Protein AF-0000000078901075 (afdb_homodimer)

Radius of gyration: 27.8 Å; Cα contacts (8 Å, |Δi|>4): 250; chains: 2; bounding box: 21×102×68 Å

Organism: Rhodospirillum centenum (strain ATCC 51521 / SW) (NCBI:txid414684)

pLDDT: mean 88.96, std 16.12, range [38.31, 98.94]

InterPro domains:
  IPR004089 Methyl-accepting chemotaxis protein (MCP) signalling domain [PF00015] (19-114)
  IPR004089 Methyl-accepting chemotaxis protein (MCP) signalling domain [PS50111] (1-118)

Foldseek 3Di:
DPPPPPPPPDPDVVNQLVVLVVVLVVLVVVLVVLVVVLVVLVVQLVVLVVQLVVLVVQLVVLV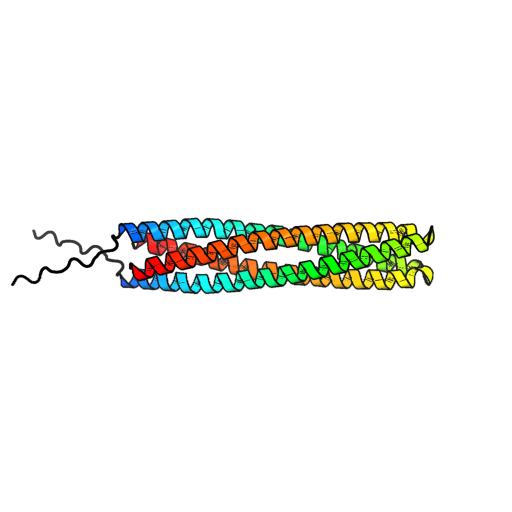VVPPVSPVSNVVSVVSNVVSVVSNVVSVVSNVVSVVVNVVSVVVNVVSVVVNVVD/DPPPPPPPPPPDVVNQLVVLVVVLVVLVVVLVVLVVVLVVLVVQLVVLVVQLVVLVVQLVVLVVVPPVSPVSNVVSVVSNVVSVVSNVVSVVSNVVSVVVNVVSVVVNVVSVVVNVVD

Nearest PDB structures (foldseek):
  3zx6-assembly1_A  TM=9.475E-01  e=1.022E-05  Archaeoglobus fulgidus DSM 4304
  3ja6-assembly1_I  TM=9.524E-01  e=1.612E-05  Escherichia coli
  3g67-assembly1_A  TM=9.676E-01  e=3.194E-05  Thermotoga maritima
  1qu7-assembly1_B  TM=9.597E-01  e=3.381E-05  Escherichia coli
  1qu7-assembly1_A  TM=9.562E-01  e=4.758E-05  Escherichia coli

Structure (mmCIF, N/CA/C/O backbone):
data_AF-0000000078901075-model_v1
#
loop_
_entity.id
_entity.type
_entity.pdbx_description
1 polymer 'Methyl-accepting chemotaxis protein, putative'
#
loop_
_atom_site.group_PDB
_atom_site.id
_atom_site.type_symbol
_atom_site.label_atom_id
_atom_site.label_alt_id
_atom_site.label_comp_id
_atom_site.label_asym_id
_atom_site.label_entity_id
_atom_site.label_seq_id
_atom_site.pdbx_PDB_ins_code
_atom_site.Cartn_x
_atom_site.Cartn_y
_atom_site.Cartn_z
_atom_site.occupancy
_atom_site.B_iso_or_equiv
_atom_site.auth_seq_id
_atom_site.auth_comp_id
_atom_site.auth_asym_id
_atom_site.auth_atom_id
_atom_site.pdbx_PDB_model_num
ATOM 1 N N . MET A 1 1 ? -11.828 50.75 43.094 1 38.66 1 MET A N 1
ATOM 2 C CA . MET A 1 1 ? -11.641 49.312 43.062 1 38.66 1 MET A CA 1
ATOM 3 C C . MET A 1 1 ? -11.133 48.875 41.688 1 38.66 1 MET A C 1
ATOM 5 O O . MET A 1 1 ? -11.828 49.031 40.688 1 38.66 1 MET A O 1
ATOM 9 N N . LYS A 1 2 ? -9.891 49.125 41.375 1 45.94 2 LYS A N 1
ATOM 10 C CA . LYS A 1 2 ? -9.133 49.125 40.125 1 45.94 2 LYS A CA 1
ATOM 11 C C . LYS A 1 2 ? -9.133 47.75 39.469 1 45.94 2 LYS A C 1
ATOM 13 O O . LYS A 1 2 ? -8.727 46.75 40.062 1 45.94 2 LYS A O 1
ATOM 18 N N . TYR A 1 3 ? -10.273 47.344 38.75 1 39.06 3 TYR A N 1
ATOM 19 C CA . TYR A 1 3 ? -10.461 46.125 37.938 1 39.06 3 TYR A CA 1
ATOM 20 C C . TYR A 1 3 ? -9.203 45.812 37.125 1 39.06 3 TYR A C 1
ATOM 22 O O . TYR A 1 3 ? -8.742 46.625 36.344 1 39.06 3 TYR A O 1
ATOM 30 N N . GLY A 1 4 ? -8.203 45.219 37.781 1 38.44 4 GLY A N 1
ATOM 31 C CA . GLY A 1 4 ? -7 44.719 37.156 1 38.44 4 GLY A CA 1
ATOM 32 C C . GLY A 1 4 ? -7.27 44.031 35.812 1 38.44 4 GLY A C 1
ATOM 33 O O . GLY A 1 4 ? -8.203 43.25 35.688 1 38.44 4 GLY A O 1
ATOM 34 N N . THR A 1 5 ? -7.246 44.812 34.688 1 40.34 5 THR A N 1
ATOM 35 C CA . THR A 1 5 ? -7.293 44.281 33.312 1 40.34 5 THR A CA 1
ATOM 36 C C . THR A 1 5 ? -6.562 42.969 33.219 1 40.34 5 THR A C 1
ATOM 38 O O . THR A 1 5 ? -5.379 42.875 33.562 1 40.34 5 THR A O 1
ATOM 41 N N . GLY A 1 6 ? -7.133 41.844 33.844 1 39.91 6 GLY A N 1
ATOM 42 C CA . GLY A 1 6 ? -6.691 40.469 33.688 1 39.91 6 GLY A CA 1
ATOM 43 C C . GLY A 1 6 ? -6.031 40.188 32.375 1 39.91 6 GLY A C 1
ATOM 44 O O . GLY A 1 6 ? -6.594 40.5 31.312 1 39.91 6 GLY A O 1
ATOM 45 N N . THR A 1 7 ? -4.734 40.438 32.312 1 40.53 7 THR A N 1
ATOM 46 C CA . THR A 1 7 ? -3.871 40.094 31.203 1 40.53 7 THR A CA 1
ATOM 47 C C . THR A 1 7 ? -4.297 38.75 30.594 1 40.53 7 THR A C 1
ATOM 49 O O . THR A 1 7 ? -4.453 37.75 31.328 1 40.53 7 THR A O 1
ATOM 52 N N . PRO A 1 8 ? -5.207 38.656 29.531 1 43.22 8 PRO A N 1
ATOM 53 C CA . PRO A 1 8 ? -5.523 37.375 28.906 1 43.22 8 PRO A CA 1
ATOM 54 C C . PRO A 1 8 ? -4.383 36.375 29 1 43.22 8 PRO A C 1
ATOM 56 O O . PRO A 1 8 ? -3.211 36.75 29 1 43.22 8 PRO A O 1
ATOM 59 N N . THR A 1 9 ? -4.383 35.438 29.906 1 45.78 9 THR A N 1
ATOM 60 C CA . THR A 1 9 ? -3.523 34.281 30.094 1 45.78 9 THR A CA 1
ATOM 61 C C . THR A 1 9 ? -2.926 33.812 28.766 1 45.78 9 THR A C 1
ATOM 63 O O . THR A 1 9 ? -3.611 33.219 27.938 1 45.78 9 THR A O 1
ATOM 66 N N . GLY A 1 10 ? -2.277 34.625 27.875 1 45.56 10 GLY A N 1
ATOM 67 C CA . GLY A 1 10 ? -1.646 34.688 26.562 1 45.56 10 GLY A CA 1
ATOM 68 C C . GLY A 1 10 ? -0.771 33.5 26.25 1 45.56 10 GLY A C 1
ATOM 69 O O . GLY A 1 10 ? 0.284 33.312 26.859 1 45.56 10 GLY A O 1
ATOM 70 N N . VAL A 1 11 ? -1.309 32.281 26.109 1 52.41 11 VAL A N 1
ATOM 71 C CA . VAL A 1 11 ? -0.426 31.391 25.344 1 52.41 11 VAL A CA 1
ATOM 72 C C . VAL A 1 11 ? 0.462 32.25 24.438 1 52.41 11 VAL A C 1
ATOM 74 O O . VAL A 1 11 ? -0.036 33.062 23.641 1 52.41 11 VAL A O 1
ATOM 77 N N . SER A 1 12 ? 1.686 32.5 24.953 1 65 12 SER A N 1
ATOM 78 C CA . SER A 1 12 ? 2.629 33.406 24.281 1 65 12 SER A CA 1
ATOM 79 C C . SER A 1 12 ? 2.801 33.031 22.812 1 65 12 SER A C 1
ATOM 81 O O . SER A 1 12 ? 2.58 31.875 22.422 1 65 12 SER A O 1
ATOM 83 N N . THR A 1 13 ? 2.668 34 21.938 1 71.44 13 THR A N 1
ATOM 84 C CA . THR A 1 13 ? 3.096 33.938 20.547 1 71.44 13 THR A CA 1
ATOM 85 C C . THR A 1 13 ? 4.215 32.906 20.359 1 71.44 13 THR A C 1
ATOM 87 O O . THR A 1 13 ? 4.289 32.25 19.328 1 71.44 13 THR A O 1
ATOM 90 N N . SER A 1 14 ? 4.836 32.594 21.562 1 78.62 14 SER A N 1
ATOM 91 C CA . SER A 1 14 ? 5.957 31.656 21.516 1 78.62 14 SER A CA 1
ATOM 92 C C . SER A 1 14 ? 5.477 30.203 21.5 1 78.62 14 SER A C 1
ATOM 94 O O . SER A 1 14 ? 6.031 29.359 20.797 1 78.62 14 SER A O 1
ATOM 96 N N . ASP A 1 15 ? 4.375 29.922 22.234 1 81.94 15 ASP A N 1
ATOM 97 C CA . ASP A 1 15 ? 3.844 28.562 22.281 1 81.94 15 ASP A CA 1
ATOM 98 C C . ASP A 1 15 ? 3.213 28.172 20.953 1 81.94 15 ASP A C 1
ATOM 100 O O . ASP A 1 15 ? 3.371 27.031 20.5 1 81.94 15 ASP A O 1
ATOM 104 N N . LEU A 1 16 ? 2.594 29.094 20.375 1 83.19 16 LEU A N 1
ATOM 105 C CA . LEU A 1 16 ? 1.971 28.844 19.078 1 83.19 16 LEU A CA 1
ATOM 106 C C . LEU A 1 16 ? 3.025 28.625 18 1 83.19 16 LEU A C 1
ATOM 108 O O . LEU A 1 16 ? 2.898 27.719 17.172 1 83.19 16 LEU A O 1
ATOM 112 N N . ALA A 1 17 ? 4.051 29.438 18.047 1 84.06 17 ALA A N 1
ATOM 113 C CA . ALA A 1 17 ? 5.148 29.281 17.094 1 84.06 17 ALA A CA 1
ATOM 114 C C . ALA A 1 17 ? 5.816 27.922 17.219 1 84.06 17 ALA A C 1
ATOM 116 O O . ALA A 1 17 ? 6.137 27.281 16.219 1 84.06 17 ALA A O 1
ATOM 117 N N . SER A 1 18 ? 5.953 2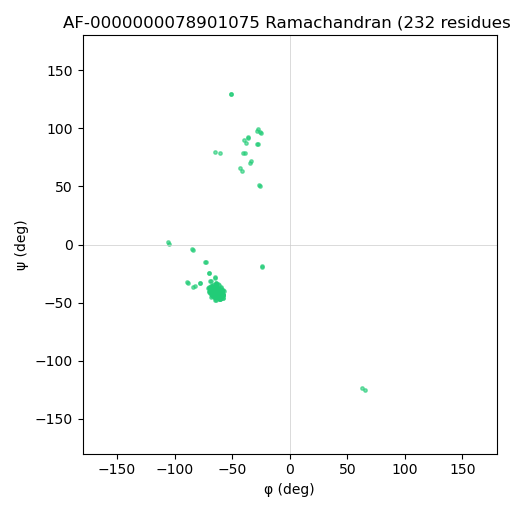7.438 18.422 1 88 18 SER A N 1
ATOM 118 C CA . SER A 1 18 ? 6.562 26.141 18.688 1 88 18 SER A CA 1
ATOM 119 C C . SER A 1 18 ? 5.672 25 18.188 1 88 18 SER A C 1
ATOM 121 O O . SER A 1 18 ? 6.164 24.031 17.609 1 88 18 SER A O 1
ATOM 123 N N . ALA A 1 19 ? 4.387 25.141 18.375 1 86.62 19 ALA A N 1
ATOM 124 C CA . ALA A 1 19 ? 3.445 24.125 17.906 1 86.62 19 ALA A CA 1
ATOM 125 C C . ALA A 1 19 ? 3.447 24.031 16.391 1 86.62 19 ALA A C 1
ATOM 127 O O . ALA A 1 19 ? 3.453 22.922 15.828 1 86.62 19 ALA A O 1
ATOM 128 N N . LEU A 1 20 ? 3.502 25.156 15.797 1 89.81 20 LEU A N 1
ATOM 129 C CA . LEU A 1 20 ? 3.486 25.188 14.344 1 89.81 20 LEU A CA 1
ATOM 130 C C . LEU A 1 20 ? 4.773 24.594 13.773 1 89.81 20 LEU A C 1
ATOM 132 O O . LEU A 1 20 ? 4.75 23.906 12.75 1 89.81 20 LEU A O 1
ATOM 136 N N . GLN A 1 21 ? 5.852 24.828 14.438 1 91.19 21 GLN A N 1
ATOM 137 C CA . GLN A 1 21 ? 7.125 24.25 14.008 1 91.19 21 GLN A CA 1
ATOM 138 C C . GLN A 1 21 ? 7.125 22.734 14.164 1 91.19 21 GLN A C 1
ATOM 140 O O . GLN A 1 21 ? 7.672 22.016 13.328 1 91.19 21 GLN A O 1
ATOM 145 N N . GLU A 1 22 ? 6.539 22.281 15.18 1 93.5 22 GLU A N 1
ATOM 146 C CA . GLU A 1 22 ? 6.434 20.828 15.391 1 93.5 22 GLU A CA 1
ATOM 147 C C . GLU A 1 22 ? 5.551 20.188 14.32 1 93.5 22 GLU A C 1
ATOM 149 O O . GLU A 1 22 ? 5.863 19.109 13.82 1 93.5 22 GLU A O 1
ATOM 154 N N . ILE A 1 23 ? 4.492 20.875 14.016 1 93.38 23 ILE A N 1
ATOM 155 C CA . ILE A 1 23 ? 3.609 20.391 12.961 1 93.38 23 ILE A CA 1
ATOM 156 C C . ILE A 1 23 ? 4.383 20.281 11.648 1 93.38 23 ILE A C 1
ATOM 158 O O . ILE A 1 23 ? 4.289 19.266 10.945 1 93.38 23 ILE A O 1
ATOM 162 N N . SER A 1 24 ? 5.129 21.281 11.359 1 94.12 24 SER A N 1
ATOM 163 C CA . SER A 1 24 ? 5.914 21.297 10.133 1 94.12 24 SER A CA 1
ATOM 164 C C . SER A 1 24 ? 6.887 20.125 10.078 1 94.12 24 SER A C 1
ATOM 166 O O . SER A 1 24 ? 7.031 19.469 9.047 1 94.12 24 SER A O 1
ATOM 168 N N . ARG A 1 25 ? 7.52 19.781 11.156 1 94.25 25 ARG A N 1
ATOM 169 C CA . ARG A 1 25 ? 8.461 18.672 11.227 1 94.25 25 ARG A CA 1
ATOM 170 C C . ARG A 1 25 ? 7.75 17.344 11.039 1 94.25 25 ARG A C 1
ATOM 172 O O . ARG A 1 25 ? 8.242 16.469 10.32 1 94.25 25 ARG A O 1
ATOM 179 N N . GLU A 1 26 ? 6.645 17.219 11.68 1 93.94 26 GLU A N 1
ATOM 180 C CA . GLU A 1 26 ? 5.883 15.977 11.57 1 93.94 26 GLU A CA 1
ATOM 181 C C . GLU A 1 26 ? 5.398 15.75 10.141 1 93.94 26 GLU A C 1
ATOM 183 O O . GLU A 1 26 ? 5.312 14.602 9.688 1 93.94 26 GLU A O 1
ATOM 188 N N . LEU A 1 27 ? 5.105 16.781 9.445 1 94.75 27 LEU A N 1
ATOM 189 C CA . LEU A 1 27 ? 4.648 16.672 8.062 1 94.75 27 LEU A CA 1
ATOM 190 C C . LEU A 1 27 ? 5.758 16.141 7.164 1 94.75 27 LEU A C 1
ATOM 192 O O . LEU A 1 27 ? 5.492 15.398 6.211 1 94.75 27 LEU A O 1
ATOM 196 N N . GLU A 1 28 ? 6.965 16.531 7.484 1 94.44 28 GLU A N 1
ATOM 197 C CA . GLU A 1 28 ? 8.094 15.992 6.73 1 94.44 28 GLU A CA 1
ATOM 198 C C . GLU A 1 28 ? 8.211 14.484 6.914 1 94.44 28 GLU A C 1
ATOM 200 O O . GLU A 1 28 ? 8.5 13.758 5.961 1 94.44 28 GLU A O 1
ATOM 205 N N . GLY A 1 29 ? 8.023 14.055 8.125 1 94.81 29 GLY A N 1
ATOM 206 C CA . GLY A 1 29 ? 8.016 12.625 8.391 1 94.81 29 GLY A CA 1
ATOM 207 C C . GLY A 1 29 ? 6.906 11.883 7.668 1 94.81 29 GLY A C 1
ATOM 208 O O . GLY A 1 29 ? 7.117 10.789 7.148 1 94.81 29 GLY A O 1
ATOM 209 N N . LEU A 1 30 ? 5.781 12.492 7.602 1 95.75 30 LEU A N 1
ATOM 210 C CA . LEU A 1 30 ? 4.645 11.914 6.891 1 95.75 30 LEU A CA 1
ATOM 211 C C . LEU A 1 30 ? 4.961 11.742 5.41 1 95.75 30 LEU A C 1
ATOM 213 O O . LEU A 1 30 ? 4.676 10.695 4.824 1 95.75 30 LEU A O 1
ATOM 217 N N . ARG A 1 31 ? 5.531 12.773 4.871 1 95.88 31 ARG A N 1
ATOM 218 C CA . ARG A 1 31 ? 5.883 12.734 3.455 1 95.88 31 ARG A CA 1
ATOM 219 C C . ARG A 1 31 ? 6.836 11.578 3.16 1 95.88 31 ARG A C 1
ATOM 221 O O . ARG A 1 31 ? 6.668 10.867 2.168 1 95.88 31 ARG A O 1
ATOM 228 N N . ALA A 1 32 ? 7.824 11.383 3.984 1 97.06 32 ALA A N 1
ATOM 229 C CA . ALA A 1 32 ? 8.805 10.32 3.791 1 97.06 32 ALA A CA 1
ATOM 230 C C . ALA A 1 32 ? 8.156 8.945 3.885 1 97.06 32 ALA A C 1
ATOM 232 O O . ALA A 1 32 ? 8.484 8.039 3.113 1 97.06 32 ALA A O 1
ATOM 233 N N . GLU A 1 33 ? 7.277 8.797 4.812 1 97.25 33 GLU A N 1
ATOM 234 C CA . GLU A 1 33 ? 6.609 7.512 5.004 1 97.25 33 GLU A CA 1
ATOM 235 C C . GLU A 1 33 ? 5.656 7.211 3.852 1 97.25 33 GLU A C 1
ATOM 237 O O . GLU A 1 33 ? 5.531 6.059 3.426 1 97.25 33 GLU A O 1
ATOM 242 N N . ILE A 1 34 ? 4.977 8.234 3.342 1 98.06 34 ILE A N 1
ATOM 243 C CA . ILE A 1 34 ? 4.098 8.062 2.189 1 98.06 34 ILE A CA 1
ATOM 244 C C . ILE A 1 34 ? 4.91 7.609 0.981 1 98.06 34 ILE A C 1
ATOM 246 O O . ILE A 1 34 ? 4.496 6.703 0.254 1 98.06 34 ILE A O 1
ATOM 250 N N . GLU A 1 35 ? 6.051 8.195 0.814 1 98.06 35 GLU A N 1
ATOM 251 C CA . GLU A 1 35 ? 6.926 7.816 -0.292 1 98.06 35 GLU A CA 1
ATOM 252 C C . GLU A 1 35 ? 7.383 6.363 -0.162 1 98.06 35 GLU A C 1
ATOM 254 O O . GLU A 1 35 ? 7.48 5.645 -1.159 1 98.06 35 GLU A O 1
ATOM 259 N N . LYS A 1 36 ? 7.656 5.98 1.013 1 98.38 36 LYS A N 1
ATOM 260 C CA . LYS A 1 36 ? 8.07 4.602 1.258 1 98.38 36 LYS A CA 1
ATOM 261 C C . LYS A 1 36 ? 6.965 3.621 0.872 1 98.38 36 LYS A C 1
ATOM 263 O O . LYS A 1 36 ? 7.23 2.594 0.245 1 98.38 36 LYS A O 1
ATOM 268 N N . VAL A 1 37 ? 5.754 3.934 1.234 1 98.81 37 VAL A N 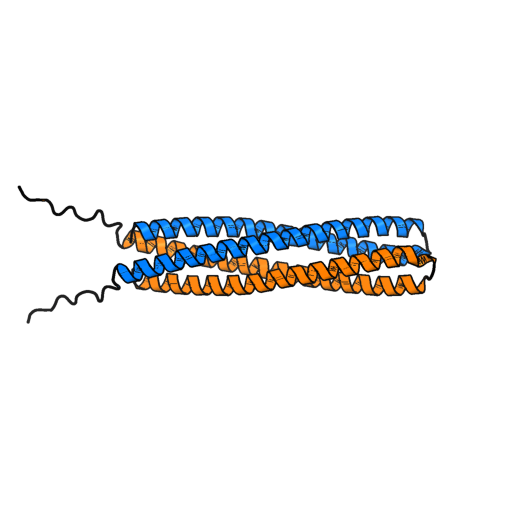1
ATOM 269 C CA . VAL A 1 37 ? 4.633 3.078 0.856 1 98.81 37 VAL A CA 1
ATOM 270 C C . VAL A 1 37 ? 4.543 2.986 -0.665 1 98.81 37 VAL A C 1
ATOM 272 O O . VAL A 1 37 ? 4.312 1.906 -1.215 1 98.81 37 VAL A O 1
ATOM 275 N N . GLY A 1 38 ? 4.73 4.129 -1.303 1 98.62 38 GLY A N 1
ATOM 276 C CA . GLY A 1 38 ? 4.699 4.152 -2.756 1 98.62 38 GLY A CA 1
ATOM 277 C C . GLY A 1 38 ? 5.734 3.242 -3.391 1 98.62 38 GLY A C 1
ATOM 278 O O . GLY A 1 38 ? 5.441 2.537 -4.355 1 98.62 38 GLY A O 1
ATOM 279 N N . THR A 1 39 ? 6.898 3.215 -2.85 1 98.69 39 THR A N 1
ATOM 280 C CA . THR A 1 39 ? 7.98 2.379 -3.363 1 98.69 39 THR A CA 1
ATOM 281 C C . THR A 1 39 ? 7.645 0.9 -3.199 1 98.69 39 THR A C 1
ATOM 283 O O . THR A 1 39 ? 7.828 0.109 -4.125 1 98.69 39 THR A O 1
ATOM 286 N N . VAL A 1 40 ? 7.137 0.554 -2.1 1 98.88 40 VAL A N 1
ATOM 287 C CA . VAL A 1 40 ? 6.809 -0.843 -1.836 1 98.88 40 VAL A CA 1
ATOM 288 C C . VAL A 1 40 ? 5.637 -1.271 -2.717 1 98.88 40 VAL A C 1
ATOM 290 O O . VAL A 1 40 ? 5.609 -2.395 -3.225 1 98.88 40 VAL A O 1
ATOM 293 N N . ALA A 1 41 ? 4.68 -0.409 -2.885 1 98.81 41 ALA A N 1
ATOM 294 C CA . ALA A 1 41 ? 3.561 -0.708 -3.775 1 98.81 41 ALA A CA 1
ATOM 295 C C . ALA A 1 41 ? 4.047 -0.975 -5.195 1 98.81 41 ALA A C 1
ATOM 297 O O . ALA A 1 41 ? 3.537 -1.869 -5.875 1 98.81 41 ALA A O 1
ATOM 298 N N . GLN A 1 42 ? 5.016 -0.23 -5.633 1 98.75 42 GLN A N 1
ATOM 299 C CA . GLN A 1 42 ? 5.586 -0.445 -6.957 1 98.75 42 GLN A CA 1
ATOM 300 C C . GLN A 1 42 ? 6.262 -1.809 -7.051 1 98.75 42 GLN A C 1
ATOM 302 O O . GLN A 1 42 ? 6.188 -2.473 -8.086 1 98.75 42 GLN A O 1
ATOM 307 N N . GLN A 1 43 ? 6.891 -2.154 -6.004 1 98.88 43 GLN A N 1
ATOM 308 C CA . GLN A 1 43 ? 7.496 -3.482 -5.957 1 98.88 43 GLN A CA 1
ATOM 309 C C . GLN A 1 43 ? 6.438 -4.574 -6.086 1 98.88 43 GLN A C 1
ATOM 311 O O . GLN A 1 43 ? 6.617 -5.539 -6.828 1 98.88 43 GLN A O 1
ATOM 316 N N . ILE A 1 44 ? 5.367 -4.375 -5.395 1 98.94 44 ILE A N 1
ATOM 317 C CA . ILE A 1 44 ? 4.297 -5.367 -5.438 1 98.94 44 ILE A CA 1
ATOM 318 C C . ILE A 1 44 ? 3.719 -5.445 -6.848 1 98.94 44 ILE A C 1
ATOM 320 O O . ILE A 1 44 ? 3.424 -6.531 -7.348 1 98.94 44 ILE A O 1
ATOM 324 N N . ASP A 1 45 ? 3.547 -4.34 -7.441 1 98.88 45 ASP A N 1
ATOM 325 C CA . ASP A 1 45 ? 3.043 -4.305 -8.812 1 98.88 45 ASP A CA 1
ATOM 326 C C . ASP A 1 45 ? 3.961 -5.082 -9.75 1 98.88 45 ASP A C 1
ATOM 328 O O . ASP A 1 45 ? 3.488 -5.836 -10.609 1 98.88 45 ASP A O 1
ATOM 332 N N . ALA A 1 46 ? 5.242 -4.934 -9.617 1 98.88 46 ALA A N 1
ATOM 333 C CA . ALA A 1 46 ? 6.215 -5.652 -10.438 1 98.88 46 ALA A CA 1
ATOM 334 C C . ALA A 1 46 ? 6.109 -7.156 -10.219 1 98.88 46 ALA A C 1
ATOM 336 O O . ALA A 1 46 ? 6.176 -7.938 -11.172 1 98.88 46 ALA A O 1
ATOM 337 N N . ILE A 1 47 ? 5.938 -7.527 -9.023 1 98.94 47 ILE A N 1
ATOM 338 C CA . ILE A 1 47 ? 5.797 -8.938 -8.695 1 98.94 47 ILE A CA 1
ATOM 339 C C . ILE A 1 47 ? 4.527 -9.5 -9.336 1 98.94 47 ILE A C 1
ATOM 341 O O . ILE A 1 47 ? 4.527 -10.602 -9.875 1 98.94 47 ILE A O 1
ATOM 345 N N . ALA A 1 48 ? 3.455 -8.773 -9.227 1 98.88 48 ALA A N 1
ATOM 346 C CA . ALA A 1 48 ? 2.184 -9.195 -9.812 1 98.88 48 ALA A CA 1
ATOM 347 C C . ALA A 1 48 ? 2.312 -9.414 -11.312 1 98.88 48 ALA A C 1
ATOM 349 O O . ALA A 1 48 ? 1.812 -10.406 -11.852 1 98.88 48 ALA A O 1
ATOM 350 N N . LYS A 1 49 ? 2.977 -8.531 -11.953 1 98.81 49 LYS A N 1
ATOM 351 C CA . LYS A 1 49 ? 3.168 -8.625 -13.398 1 98.81 49 LYS A CA 1
ATOM 352 C C . LYS A 1 49 ? 4.035 -9.828 -13.766 1 98.81 49 LYS A C 1
ATOM 354 O O . LYS A 1 49 ? 3.758 -10.523 -14.742 1 98.81 49 LYS A O 1
ATOM 359 N N . GLN A 1 50 ? 5.004 -10.055 -12.961 1 98.69 50 GLN A N 1
ATOM 360 C CA . GLN A 1 50 ? 5.844 -11.227 -13.18 1 98.69 50 GLN A CA 1
ATOM 361 C C . GLN A 1 50 ? 5.051 -12.516 -12.961 1 98.69 50 GLN A C 1
ATOM 363 O O . GLN A 1 50 ? 5.195 -13.469 -13.727 1 98.69 50 GLN A O 1
ATOM 368 N N . THR A 1 51 ? 4.27 -12.531 -11.953 1 98.81 51 THR A N 1
ATOM 369 C CA . THR A 1 51 ? 3.428 -13.688 -11.672 1 98.81 51 THR A CA 1
ATOM 370 C C . THR A 1 51 ? 2.438 -13.922 -12.812 1 98.81 51 THR A C 1
ATOM 372 O O . THR A 1 51 ? 2.203 -15.062 -13.211 1 98.81 51 THR A O 1
ATOM 375 N N . ASN A 1 52 ? 1.884 -12.875 -13.258 1 98.62 52 ASN A N 1
ATOM 376 C CA . ASN A 1 52 ? 0.951 -12.969 -14.375 1 98.62 52 ASN A CA 1
ATOM 377 C C . ASN A 1 52 ? 1.608 -13.594 -15.602 1 98.62 52 ASN A C 1
ATOM 379 O O . ASN A 1 52 ? 1.025 -14.461 -16.25 1 98.62 52 ASN A O 1
ATOM 383 N N . LEU A 1 53 ? 2.807 -13.18 -15.883 1 98.12 53 LEU A N 1
ATOM 384 C CA . LEU A 1 53 ? 3.557 -13.711 -17.016 1 98.12 53 LEU A CA 1
ATOM 385 C C . LEU A 1 53 ? 3.865 -15.188 -16.812 1 98.12 53 LEU A C 1
ATOM 387 O O . LEU A 1 53 ? 3.756 -15.984 -17.75 1 98.12 53 LEU A O 1
ATOM 391 N N . LEU A 1 54 ? 4.211 -15.555 -15.688 1 97.5 54 LEU A N 1
ATOM 392 C CA . LEU A 1 54 ? 4.477 -16.953 -15.367 1 97.5 54 LEU A CA 1
ATOM 393 C C . LEU A 1 54 ? 3.221 -17.797 -15.547 1 97.5 54 LEU A C 1
ATOM 395 O O . LEU A 1 54 ? 3.281 -18.891 -16.109 1 97.5 54 LEU A O 1
ATOM 399 N N . ALA A 1 55 ? 2.154 -17.266 -15.07 1 97.44 55 ALA A N 1
ATOM 400 C CA . ALA A 1 55 ? 0.881 -17.969 -15.18 1 97.44 55 ALA A CA 1
ATOM 401 C C . ALA A 1 55 ? 0.476 -18.141 -16.641 1 97.44 55 ALA A C 1
ATOM 403 O O . ALA A 1 55 ? -0.017 -19.203 -17.031 1 97.44 55 ALA A O 1
ATOM 404 N N . LEU A 1 56 ? 0.688 -17.141 -17.406 1 96.69 56 LEU A N 1
ATOM 405 C CA . LEU A 1 56 ? 0.392 -17.203 -18.844 1 96.69 56 LEU A CA 1
ATOM 406 C C . LEU A 1 56 ? 1.213 -18.297 -19.516 1 96.69 56 LEU A C 1
ATOM 408 O O . LEU A 1 56 ? 0.668 -19.109 -20.25 1 96.69 56 LEU A O 1
ATOM 412 N N . ASN A 1 57 ? 2.461 -18.328 -19.234 1 94.44 57 ASN A N 1
ATOM 413 C CA . ASN A 1 57 ? 3.336 -19.359 -19.797 1 94.44 57 ASN A CA 1
ATOM 414 C C . ASN A 1 57 ? 2.93 -20.75 -19.328 1 94.44 57 ASN A C 1
ATOM 416 O O . ASN A 1 57 ? 2.99 -21.703 -20.109 1 94.44 57 ASN A O 1
ATOM 420 N N . ALA A 1 58 ? 2.529 -20.859 -18.125 1 93.94 58 ALA A N 1
ATOM 421 C CA . ALA A 1 58 ? 2.086 -22.141 -17.578 1 93.94 58 ALA A CA 1
ATOM 422 C C . ALA A 1 58 ? 0.808 -22.609 -18.266 1 93.94 58 ALA A C 1
ATOM 424 O O . ALA A 1 58 ? 0.62 -23.812 -18.484 1 93.94 58 ALA A O 1
ATOM 425 N N . THR A 1 59 ? -0.063 -21.672 -18.562 1 94.56 59 THR A N 1
ATOM 426 C CA . THR A 1 59 ? -1.282 -22.016 -19.281 1 94.56 59 THR A CA 1
ATOM 427 C C . THR A 1 59 ? -0.953 -22.609 -20.641 1 94.56 59 THR A C 1
ATOM 429 O O . THR A 1 59 ? -1.565 -23.594 -21.062 1 94.56 59 THR A O 1
ATOM 432 N N . ILE A 1 60 ? -0.012 -22.031 -21.266 1 92.81 60 ILE A N 1
ATOM 433 C CA . ILE A 1 60 ? 0.407 -22.5 -22.594 1 92.81 60 ILE A CA 1
ATOM 434 C C . ILE A 1 60 ? 0.992 -23.906 -22.484 1 92.81 60 ILE A C 1
ATOM 436 O O . ILE A 1 60 ? 0.66 -24.781 -23.281 1 92.81 60 ILE A O 1
ATOM 440 N N . GLU A 1 61 ? 1.855 -24.172 -21.531 1 87.75 61 GLU A N 1
ATOM 441 C CA . GLU A 1 61 ? 2.473 -25.484 -21.344 1 87.75 61 GLU A CA 1
ATOM 442 C C . GLU A 1 61 ? 1.431 -26.547 -20.984 1 87.75 61 GLU A C 1
ATOM 444 O O . GLU A 1 61 ? 1.499 -27.672 -21.469 1 87.75 61 GLU A O 1
ATOM 449 N N . ALA A 1 62 ? 0.514 -26.141 -20.156 1 91.06 62 ALA A N 1
ATOM 450 C CA . ALA A 1 62 ? -0.553 -27.062 -19.781 1 91.06 62 ALA A CA 1
ATOM 451 C C . ALA A 1 62 ? -1.356 -27.5 -21 1 91.06 62 ALA A C 1
ATOM 453 O O . ALA A 1 62 ? -1.727 -28.672 -21.125 1 91.06 62 ALA A O 1
ATOM 454 N N . ALA A 1 63 ? -1.657 -26.594 -21.859 1 92.44 63 ALA A N 1
ATOM 455 C CA . ALA A 1 63 ? -2.379 -26.922 -23.078 1 92.44 63 ALA A CA 1
ATOM 456 C C . ALA A 1 63 ? -1.584 -27.891 -23.953 1 92.44 63 ALA A C 1
ATOM 458 O O . ALA A 1 63 ? -2.148 -28.828 -24.516 1 92.44 63 ALA A O 1
ATOM 459 N N . ARG A 1 64 ? -0.337 -27.703 -24.031 1 88.88 64 ARG A N 1
ATOM 460 C CA . ARG A 1 64 ? 0.552 -28.531 -24.828 1 88.88 64 ARG A CA 1
ATOM 461 C C . ARG A 1 64 ? 0.594 -29.953 -24.281 1 88.88 64 ARG A C 1
ATOM 463 O O . ARG A 1 64 ? 0.748 -30.922 -25.047 1 88.88 64 ARG A O 1
ATOM 470 N N . ALA A 1 65 ? 0.393 -30.141 -23 1 85.56 65 ALA A N 1
ATOM 471 C CA . ALA A 1 65 ? 0.484 -31.438 -22.344 1 85.56 65 ALA A CA 1
ATOM 472 C C . ALA A 1 65 ? -0.829 -32.219 -22.469 1 85.56 65 ALA A C 1
ATOM 474 O O . ALA A 1 65 ? -0.926 -33.375 -22.031 1 85.56 65 ALA A O 1
ATOM 475 N N . GLY A 1 66 ? -1.875 -31.547 -23.078 1 86.94 66 GLY A N 1
ATOM 476 C CA . GLY A 1 66 ? -3.141 -32.219 -23.312 1 86.94 66 GLY A CA 1
ATOM 477 C C . GLY A 1 66 ? -3.836 -32.656 -22.031 1 86.94 66 GLY A C 1
ATOM 478 O O . GLY A 1 66 ? -4.047 -31.844 -21.141 1 86.94 66 GLY A O 1
ATOM 479 N N . GLU A 1 67 ? -4.133 -33.938 -21.906 1 86.69 67 GLU A N 1
ATOM 480 C CA . GLU A 1 67 ? -4.891 -34.469 -20.797 1 86.69 67 GLU A CA 1
ATOM 481 C C . GLU A 1 67 ? -4.082 -34.406 -19.5 1 86.69 67 GLU A C 1
ATOM 483 O O . GLU A 1 67 ? -4.637 -34.188 -18.422 1 86.69 67 GLU A O 1
ATOM 488 N N . ALA A 1 68 ? -2.762 -34.531 -19.594 1 81.62 68 ALA A N 1
ATOM 489 C CA . ALA A 1 68 ? -1.893 -34.562 -18.422 1 81.62 68 ALA A CA 1
ATOM 490 C C . ALA A 1 68 ? -1.782 -33.156 -17.812 1 81.62 68 ALA A C 1
ATOM 492 O O . ALA A 1 68 ? -1.392 -33 -16.641 1 81.62 68 ALA A O 1
ATOM 493 N N . GLY A 1 69 ? -2.217 -32.062 -18.609 1 87.69 69 GLY A N 1
ATOM 494 C CA . GLY A 1 69 ? -2.037 -30.703 -18.156 1 87.69 69 GLY A CA 1
ATOM 495 C C . GLY A 1 69 ? -3.324 -30.047 -17.688 1 87.69 69 GLY A C 1
ATOM 496 O O . GLY A 1 69 ? -3.334 -28.875 -17.297 1 87.69 69 GLY A O 1
ATOM 497 N N . LYS A 1 70 ? -4.383 -30.781 -17.719 1 89.19 70 LYS A N 1
ATOM 498 C CA . LYS A 1 70 ? -5.688 -30.203 -17.422 1 89.19 70 LYS A CA 1
ATOM 499 C C . LYS A 1 70 ? -5.73 -29.625 -16.016 1 89.19 70 LYS A C 1
ATOM 501 O O . LYS A 1 70 ? -6.25 -28.516 -15.805 1 89.19 70 LYS A O 1
ATOM 506 N N . GLY A 1 71 ? -5.25 -30.328 -15 1 88.75 71 GLY A N 1
ATOM 507 C CA . GLY A 1 71 ? -5.211 -29.828 -13.641 1 88.75 71 GLY A CA 1
ATOM 508 C C . GLY A 1 71 ? -4.355 -28.578 -13.484 1 88.75 71 GLY A C 1
ATOM 509 O O . GLY A 1 71 ? -4.73 -27.641 -12.781 1 88.75 71 GLY A O 1
ATOM 510 N N . PHE A 1 72 ? -3.293 -28.5 -14.242 1 91.25 72 PHE A N 1
ATOM 511 C CA . PHE A 1 72 ? -2.369 -27.375 -14.156 1 91.25 72 PHE A CA 1
ATOM 512 C C . PHE A 1 72 ? -2.934 -26.156 -14.867 1 91.25 72 PHE A C 1
ATOM 514 O O . PHE A 1 72 ? -2.686 -25.016 -14.453 1 91.25 72 PHE A O 1
ATOM 521 N N . ALA A 1 73 ? -3.672 -26.5 -15.914 1 93.81 73 ALA A N 1
ATOM 522 C CA . ALA A 1 73 ? -4.316 -25.391 -16.609 1 93.81 73 ALA A CA 1
ATOM 523 C C . ALA A 1 73 ? -5.254 -24.625 -15.688 1 93.81 73 ALA A C 1
ATOM 525 O O . ALA A 1 73 ? -5.312 -23.391 -15.727 1 93.81 73 ALA A O 1
ATOM 526 N N . VAL A 1 74 ? -5.941 -25.359 -14.781 1 95.19 74 VAL A N 1
ATOM 527 C CA . VAL A 1 74 ? -6.867 -24.75 -13.836 1 95.19 74 VAL A CA 1
ATOM 528 C C . VAL A 1 74 ? -6.09 -23.906 -12.828 1 95.19 74 VAL A C 1
ATOM 530 O O . VAL A 1 74 ? -6.445 -22.75 -12.562 1 95.19 74 VAL A O 1
ATOM 533 N N . VAL A 1 75 ? -5.023 -24.438 -12.328 1 96.12 75 VAL A N 1
ATOM 534 C CA . VAL A 1 75 ? -4.203 -23.734 -11.352 1 96.12 75 VAL A CA 1
ATOM 535 C C . VAL A 1 75 ? -3.605 -22.484 -12 1 96.12 75 VAL A C 1
ATOM 537 O O . VAL A 1 75 ? -3.648 -21.391 -11.414 1 96.12 75 VAL A O 1
ATOM 540 N N . ALA A 1 76 ? -3.064 -22.688 -13.172 1 96.5 76 ALA A N 1
ATOM 541 C CA . ALA A 1 76 ? -2.447 -21.562 -13.883 1 96.5 76 ALA A CA 1
ATOM 542 C C . ALA A 1 76 ? -3.457 -20.453 -14.133 1 96.5 76 ALA A C 1
ATOM 544 O O . ALA A 1 76 ? -3.131 -19.266 -14 1 96.5 76 ALA A O 1
ATOM 545 N N . GLY A 1 77 ? -4.621 -20.797 -14.492 1 97.62 77 GLY A N 1
ATOM 546 C CA . GLY A 1 77 ? -5.672 -19.812 -14.703 1 97.62 77 GLY A CA 1
ATOM 547 C C . GLY A 1 77 ? -6.023 -19.047 -13.438 1 97.62 77 GLY A C 1
ATOM 548 O O . GLY A 1 77 ? -6.219 -17.828 -13.484 1 97.62 77 GLY A O 1
ATOM 549 N N . GLU A 1 78 ? -6.062 -19.703 -12.352 1 98.19 78 GLU A N 1
ATOM 550 C CA . GLU A 1 78 ? -6.391 -19.062 -11.086 1 98.19 78 GLU A CA 1
ATOM 551 C C . GLU A 1 78 ? -5.27 -18.141 -10.633 1 98.19 78 GLU A C 1
ATOM 553 O O . GLU A 1 78 ? -5.527 -17.031 -10.133 1 98.19 78 GLU A O 1
ATOM 558 N N . VAL A 1 79 ? -4.09 -18.562 -10.805 1 98.56 79 VAL A N 1
ATOM 559 C CA . VAL A 1 79 ? -2.945 -17.734 -10.453 1 98.56 79 VAL A CA 1
ATOM 560 C C . VAL A 1 79 ? -2.936 -16.469 -11.32 1 98.56 79 VAL A C 1
ATOM 562 O O . VAL A 1 79 ? -2.658 -15.375 -10.828 1 98.56 79 VAL A O 1
ATOM 565 N N . LYS A 1 80 ? -3.215 -16.641 -12.555 1 98.62 80 LYS A N 1
ATOM 566 C CA . LYS A 1 80 ? -3.314 -15.5 -13.453 1 98.62 80 LYS A CA 1
ATOM 567 C C . LYS A 1 80 ? -4.359 -14.508 -12.961 1 98.62 80 LYS A C 1
ATOM 569 O O . LYS A 1 80 ? -4.102 -13.305 -12.914 1 98.62 80 LYS A O 1
ATOM 574 N N . ASN A 1 81 ? -5.473 -15.031 -12.602 1 98.81 81 ASN A N 1
ATOM 575 C CA . ASN A 1 81 ? -6.551 -14.195 -12.086 1 98.81 81 ASN A CA 1
ATOM 576 C C . ASN A 1 81 ? -6.125 -13.445 -10.828 1 98.81 81 ASN A C 1
ATOM 578 O O . ASN A 1 81 ? -6.328 -12.234 -10.711 1 98.81 81 ASN A O 1
ATOM 582 N N . LEU A 1 82 ? -5.523 -14.125 -9.914 1 98.88 82 LEU A N 1
ATOM 583 C CA . LEU A 1 82 ? -5.09 -13.539 -8.648 1 98.88 82 LEU A CA 1
ATOM 584 C C . LEU A 1 82 ? -4.016 -12.484 -8.875 1 98.88 82 LEU A C 1
ATOM 586 O O . LEU A 1 82 ? -4.012 -11.445 -8.219 1 98.88 82 LEU A O 1
ATOM 590 N N . SER A 1 83 ? -3.109 -12.781 -9.797 1 98.88 83 SER A N 1
ATOM 591 C CA . SER A 1 83 ? -2.08 -11.789 -10.094 1 98.88 83 SER A CA 1
ATOM 592 C C . SER A 1 83 ? -2.688 -10.523 -10.695 1 98.88 83 SER A C 1
ATOM 594 O O . SER A 1 83 ? -2.211 -9.422 -10.445 1 98.88 83 SER A O 1
ATOM 596 N N . GLY A 1 84 ? -3.74 -10.625 -11.508 1 98.88 84 GLY A N 1
ATOM 597 C CA . GLY A 1 84 ? -4.469 -9.477 -12.016 1 98.88 84 GLY A CA 1
ATOM 598 C C . GLY A 1 84 ? -5.141 -8.664 -10.922 1 98.88 84 GLY A C 1
ATOM 599 O O . GLY A 1 84 ? -5.129 -7.43 -10.961 1 98.88 84 GLY A O 1
ATOM 600 N N . GLN A 1 85 ? -5.656 -9.32 -9.969 1 98.88 85 GLN A N 1
ATOM 601 C CA . GLN A 1 85 ? -6.277 -8.641 -8.836 1 98.88 85 GLN A CA 1
ATOM 602 C C . GLN A 1 85 ? -5.238 -7.883 -8.016 1 98.88 85 GLN A C 1
ATOM 604 O O . GLN A 1 85 ? -5.512 -6.785 -7.52 1 98.88 85 GLN A O 1
ATOM 609 N N . THR A 1 86 ? -4.121 -8.516 -7.883 1 98.94 86 THR A N 1
ATOM 610 C CA . THR A 1 86 ? -3.047 -7.859 -7.148 1 98.94 86 THR A CA 1
ATOM 611 C C . THR A 1 86 ? -2.613 -6.578 -7.855 1 98.94 86 THR A C 1
ATOM 613 O O . THR A 1 86 ? -2.457 -5.535 -7.219 1 98.94 86 THR A O 1
ATOM 616 N N . ALA A 1 87 ? -2.457 -6.668 -9.164 1 98.81 87 ALA A N 1
ATOM 617 C CA . ALA A 1 87 ? -2.068 -5.5 -9.953 1 98.81 87 ALA A CA 1
ATOM 618 C C . ALA A 1 87 ? -3.113 -4.391 -9.844 1 98.81 87 ALA A C 1
ATOM 620 O O . ALA A 1 87 ? -2.77 -3.219 -9.68 1 98.81 87 ALA A O 1
ATOM 621 N N . ALA A 1 88 ? -4.344 -4.766 -9.875 1 98.88 88 ALA A N 1
ATOM 622 C CA . ALA A 1 88 ? -5.426 -3.789 -9.758 1 98.88 88 ALA A CA 1
ATOM 623 C C . ALA A 1 88 ? -5.422 -3.139 -8.375 1 98.88 88 ALA A C 1
ATOM 625 O O . ALA A 1 88 ? -5.605 -1.926 -8.25 1 98.88 88 ALA A O 1
ATOM 626 N N . ALA A 1 89 ? -5.273 -3.945 -7.383 1 98.88 89 ALA A N 1
ATOM 627 C CA . ALA A 1 89 ? -5.219 -3.434 -6.016 1 98.88 89 ALA A CA 1
ATOM 628 C C . ALA A 1 89 ? -4.035 -2.488 -5.836 1 98.88 89 ALA A C 1
ATOM 630 O O . ALA A 1 89 ? -4.156 -1.448 -5.184 1 98.88 89 ALA A O 1
ATOM 631 N N . THR A 1 90 ? -2.916 -2.848 -6.395 1 98.75 90 THR A N 1
ATOM 632 C CA . THR A 1 90 ? -1.726 -2.014 -6.27 1 98.75 90 THR A CA 1
ATOM 633 C C . THR A 1 90 ? -1.917 -0.684 -6.992 1 98.75 90 THR A C 1
ATOM 635 O O . THR A 1 90 ? -1.44 0.355 -6.531 1 98.75 90 THR A O 1
ATOM 638 N N . ALA A 1 91 ? -2.594 -0.726 -8.109 1 98.69 91 ALA A N 1
ATOM 639 C CA . ALA A 1 91 ? -2.918 0.504 -8.828 1 98.69 91 ALA A CA 1
ATOM 640 C C . ALA A 1 91 ? -3.812 1.409 -7.988 1 98.69 91 ALA A C 1
ATOM 642 O O . ALA A 1 91 ? -3.656 2.633 -8 1 98.69 91 ALA A O 1
ATOM 643 N N . GLU A 1 92 ? -4.707 0.838 -7.297 1 98.75 92 GLU A N 1
ATOM 644 C CA . GLU A 1 92 ? -5.555 1.604 -6.387 1 98.75 92 GLU A CA 1
ATOM 645 C C . GLU A 1 92 ? -4.727 2.275 -5.293 1 98.75 92 GLU A C 1
ATOM 647 O O . GLU A 1 92 ? -4.922 3.453 -4.996 1 98.75 92 GLU A O 1
ATOM 652 N N . ILE A 1 93 ? -3.795 1.553 -4.738 1 98.75 93 ILE A N 1
ATOM 653 C CA . ILE A 1 93 ? -2.92 2.127 -3.723 1 98.75 93 ILE A CA 1
ATOM 654 C C . ILE A 1 93 ? -2.152 3.309 -4.312 1 98.75 93 ILE A C 1
ATOM 656 O O . ILE A 1 93 ? -2.061 4.367 -3.689 1 98.75 93 ILE A O 1
ATOM 660 N N . SER A 1 94 ? -1.646 3.094 -5.473 1 98.56 94 SER A N 1
ATOM 661 C CA . SER A 1 94 ? -0.86 4.141 -6.121 1 98.56 94 SER A CA 1
ATOM 662 C C . SER A 1 94 ? -1.687 5.402 -6.328 1 98.56 94 SER A C 1
ATOM 664 O O . SER A 1 94 ? -1.193 6.516 -6.129 1 98.56 94 SER A O 1
ATOM 666 N N . SER A 1 95 ? -2.896 5.238 -6.766 1 98.5 95 SER A N 1
ATOM 667 C CA . SER A 1 95 ? -3.789 6.375 -6.965 1 98.5 95 SER A CA 1
ATOM 668 C C . SER A 1 95 ? -4.051 7.109 -5.656 1 98.5 95 SER A C 1
ATOM 670 O O . SER A 1 95 ? -4.016 8.344 -5.613 1 98.5 95 SER A O 1
ATOM 672 N N . VAL A 1 96 ? -4.305 6.395 -4.605 1 98.5 96 VAL A N 1
ATOM 673 C CA . VAL A 1 96 ? -4.555 6.996 -3.301 1 98.5 96 VAL A CA 1
ATOM 674 C C . VAL A 1 96 ? -3.303 7.727 -2.816 1 98.5 96 VAL A C 1
ATOM 676 O O . VAL A 1 96 ? -3.393 8.812 -2.242 1 98.5 96 VAL A O 1
ATOM 679 N N . LEU A 1 97 ? -2.164 7.125 -3.074 1 98.5 97 LEU A N 1
ATOM 680 C CA . LEU A 1 97 ? -0.908 7.727 -2.643 1 98.5 97 LEU A CA 1
ATOM 681 C C . LEU A 1 97 ? -0.674 9.055 -3.348 1 98.5 97 LEU A C 1
ATOM 683 O O . LEU A 1 97 ? -0.089 9.977 -2.768 1 98.5 97 LEU A O 1
ATOM 687 N N . GLN A 1 98 ? -1.1 9.148 -4.574 1 97.5 98 GLN A N 1
ATOM 688 C CA . GLN A 1 98 ? -0.993 10.422 -5.281 1 97.5 98 GLN A CA 1
ATOM 689 C C . GLN A 1 98 ? -1.829 11.5 -4.602 1 97.5 98 GLN A C 1
ATOM 691 O O . GLN A 1 98 ? -1.377 12.633 -4.441 1 97.5 98 GLN A O 1
ATOM 696 N N . SER A 1 99 ? -2.963 11.109 -4.215 1 96.88 99 SER A N 1
ATOM 697 C CA . SER A 1 99 ? -3.832 12.023 -3.484 1 96.88 99 SER A CA 1
ATOM 698 C C . SER A 1 99 ? -3.227 12.406 -2.137 1 96.88 99 SER A C 1
ATOM 700 O O . SER A 1 99 ? -3.23 13.578 -1.758 1 96.88 99 SER A O 1
ATOM 702 N N . LEU A 1 100 ? -2.676 11.477 -1.452 1 96.94 100 LEU A N 1
ATOM 703 C CA . LEU A 1 100 ? -2.029 11.703 -0.166 1 96.94 100 LEU A CA 1
ATOM 704 C C . LEU A 1 100 ? -0.87 12.688 -0.311 1 96.94 100 LEU A C 1
ATOM 706 O O . LEU A 1 100 ? -0.711 13.594 0.511 1 96.94 100 LEU A O 1
ATOM 710 N N . THR A 1 101 ? -0.116 12.414 -1.326 1 96.56 101 THR A N 1
ATOM 711 C CA . THR A 1 101 ? 1.042 13.266 -1.577 1 96.56 101 THR A CA 1
ATOM 712 C C . THR A 1 101 ? 0.61 14.711 -1.824 1 96.56 101 THR A C 1
ATOM 714 O O . THR A 1 101 ? 1.177 15.641 -1.246 1 96.56 101 THR A O 1
ATOM 717 N N . LYS A 1 102 ? -0.386 14.938 -2.6 1 96.5 102 LYS A N 1
ATOM 718 C CA . LYS A 1 102 ? -0.896 16.281 -2.885 1 96.5 102 LYS A CA 1
ATOM 719 C C . LYS A 1 102 ? -1.445 16.938 -1.624 1 96.5 102 LYS A C 1
ATOM 721 O O . LYS A 1 102 ? -1.207 18.125 -1.383 1 96.5 102 LYS A O 1
ATOM 726 N N . ARG A 1 103 ? -2.125 16.172 -0.849 1 94.44 103 ARG A N 1
ATOM 727 C CA . ARG A 1 103 ? -2.709 16.688 0.384 1 94.44 103 ARG A CA 1
ATOM 728 C C . ARG A 1 103 ? -1.621 17.094 1.375 1 94.44 103 ARG A C 1
ATOM 730 O O . ARG A 1 103 ? -1.716 18.141 2.016 1 94.44 103 ARG A O 1
ATOM 737 N N . THR A 1 104 ? -0.632 16.266 1.488 1 95.88 104 THR A N 1
ATOM 738 C CA . THR A 1 104 ? 0.459 16.562 2.41 1 95.88 104 THR A CA 1
ATOM 739 C C . THR A 1 104 ? 1.229 17.797 1.957 1 95.88 104 THR A C 1
ATOM 741 O O . THR A 1 104 ? 1.66 18.594 2.783 1 95.88 104 THR A O 1
ATOM 744 N N . GLN A 1 105 ? 1.395 17.953 0.675 1 95.19 105 GLN A N 1
ATOM 745 C CA . GLN A 1 105 ? 2.035 19.156 0.137 1 95.19 105 GLN A CA 1
ATOM 746 C C . GLN A 1 105 ? 1.222 20.406 0.453 1 95.19 105 GLN A C 1
ATOM 748 O O . GLN A 1 105 ? 1.777 21.422 0.868 1 95.19 105 GLN A O 1
ATOM 753 N N . HIS A 1 106 ? -0.043 20.328 0.265 1 94.75 106 HIS A N 1
ATOM 754 C CA . HIS A 1 106 ? -0.935 21.422 0.59 1 94.75 106 HIS A CA 1
ATOM 755 C C . HIS A 1 106 ? -0.864 21.781 2.072 1 94.75 106 HIS A C 1
ATOM 757 O O . HIS A 1 106 ? -0.796 22.953 2.436 1 94.75 106 HIS A O 1
ATOM 763 N N . LEU A 1 107 ? -0.846 20.766 2.861 1 95.19 107 LEU A N 1
ATOM 764 C CA . LEU A 1 107 ? -0.729 20.969 4.301 1 95.19 107 LEU A CA 1
ATOM 765 C C . LEU A 1 107 ? 0.562 21.703 4.645 1 95.19 107 LEU A C 1
ATOM 767 O O . LEU A 1 107 ? 0.562 22.609 5.484 1 95.19 107 LEU A O 1
ATOM 771 N N . GLY A 1 108 ? 1.626 21.297 4.004 1 94.31 108 GLY A N 1
ATOM 772 C CA . GLY A 1 108 ? 2.893 21.984 4.219 1 94.31 108 GLY A CA 1
ATOM 773 C C . GLY A 1 108 ? 2.828 23.469 3.914 1 94.31 108 GLY A C 1
ATOM 774 O O . GLY A 1 108 ? 3.381 24.281 4.656 1 94.31 108 GLY A O 1
ATOM 775 N N . GLN A 1 109 ? 2.16 23.844 2.896 1 93.94 109 GLN A N 1
ATOM 776 C CA . GLN A 1 109 ? 2.01 25.234 2.508 1 93.94 109 GLN A CA 1
ATOM 777 C C . GLN A 1 109 ? 1.18 26 3.533 1 93.94 109 GLN A C 1
ATOM 779 O O . GLN A 1 109 ? 1.508 27.141 3.879 1 93.94 109 GLN A O 1
ATOM 784 N N . LEU A 1 110 ? 0.166 25.391 3.98 1 91.56 110 LEU A N 1
ATOM 785 C CA . LEU A 1 110 ? -0.693 26.016 4.973 1 91.56 110 LEU A CA 1
ATOM 786 C C . LEU A 1 110 ? 0.075 26.297 6.266 1 91.56 110 LEU A C 1
ATOM 788 O O . LEU A 1 110 ? -0.069 27.359 6.867 1 91.56 110 LEU A O 1
ATOM 792 N N . VAL A 1 111 ? 0.833 25.328 6.637 1 92.81 111 VAL A N 1
ATOM 793 C CA . VAL A 1 111 ? 1.587 25.453 7.879 1 92.81 111 VAL A CA 1
ATOM 794 C C . VAL A 1 111 ? 2.648 26.547 7.734 1 92.81 111 VAL A C 1
ATOM 796 O O . VAL A 1 111 ? 2.848 27.344 8.648 1 92.81 111 VAL A O 1
ATOM 799 N N . GLU A 1 112 ? 3.262 26.594 6.629 1 91.44 112 GLU A N 1
ATOM 800 C CA . GLU A 1 112 ? 4.254 27.625 6.379 1 91.44 112 GLU A CA 1
ATOM 801 C C . GLU A 1 112 ? 3.621 29.016 6.43 1 91.44 112 GLU A C 1
ATOM 803 O O . GLU A 1 112 ? 4.207 29.953 6.977 1 91.44 112 GLU A O 1
ATOM 808 N N . ARG A 1 113 ? 2.51 29.141 5.895 1 86.5 113 ARG A N 1
ATOM 809 C CA . ARG A 1 113 ? 1.782 30.391 5.957 1 86.5 113 ARG A CA 1
ATOM 810 C C . ARG A 1 113 ? 1.445 30.766 7.398 1 86.5 113 ARG A C 1
ATOM 812 O O . ARG A 1 113 ? 1.553 31.938 7.785 1 86.5 113 ARG A O 1
ATOM 819 N N . ALA A 1 114 ? 1.023 29.75 8.117 1 85.12 114 ALA A N 1
ATOM 820 C CA . ALA A 1 114 ? 0.67 29.984 9.516 1 85.12 114 ALA A CA 1
ATOM 821 C C . ALA A 1 114 ? 1.887 30.422 10.32 1 85.12 114 ALA A C 1
ATOM 823 O O . ALA A 1 114 ? 1.775 31.281 11.203 1 85.12 114 ALA A O 1
ATOM 824 N N . ILE A 1 115 ? 3 29.891 10.023 1 85.12 115 ILE A N 1
ATOM 825 C CA . ILE A 1 115 ? 4.234 30.234 10.727 1 85.12 115 ILE A CA 1
ATOM 826 C C . ILE A 1 115 ? 4.625 31.672 10.414 1 85.12 115 ILE A C 1
ATOM 828 O O . ILE A 1 115 ? 5.023 32.438 11.305 1 85.12 115 ILE A O 1
ATOM 832 N N . THR A 1 116 ? 4.473 32.062 9.211 1 83.62 116 THR A N 1
ATOM 833 C CA . THR A 1 116 ? 4.863 33.406 8.797 1 83.62 116 THR A CA 1
ATOM 834 C C . THR A 1 116 ? 3.928 34.438 9.398 1 83.62 116 THR A C 1
ATOM 836 O O . THR A 1 116 ? 4.344 35.562 9.672 1 83.62 116 THR A O 1
ATOM 839 N N . THR A 1 117 ? 2.73 34 9.719 1 76.25 117 THR A N 1
ATOM 840 C CA . THR A 1 117 ? 1.741 34.906 10.258 1 76.25 117 THR A CA 1
ATOM 841 C C . THR A 1 117 ? 1.842 35 11.781 1 76.25 117 THR A C 1
ATOM 843 O O . THR A 1 117 ? 1.477 36 12.383 1 76.25 117 THR A O 1
ATOM 846 N N . ALA A 1 118 ? 2.217 33.875 12.367 1 74.88 118 ALA A N 1
ATOM 847 C CA . ALA A 1 118 ? 2.285 33.844 13.82 1 74.88 118 ALA A CA 1
ATOM 848 C C . ALA A 1 118 ? 3.467 34.656 14.336 1 74.88 118 ALA A C 1
ATOM 850 O O . ALA A 1 118 ? 4.461 34.844 13.633 1 74.88 118 ALA A O 1
ATOM 851 N N . MET B 1 1 ? 6.527 65.688 15.531 1 38.31 1 MET B N 1
ATOM 852 C CA . MET B 1 1 ? 6.492 64.75 14.422 1 38.31 1 MET B CA 1
ATOM 853 C C . MET B 1 1 ? 6.125 63.344 14.914 1 38.31 1 MET B C 1
ATOM 855 O O . MET B 1 1 ? 6.867 62.75 15.688 1 38.31 1 MET B O 1
ATOM 859 N N . LYS B 1 2 ? 4.844 63.062 15.203 1 46.44 2 LYS B N 1
ATOM 860 C CA . LYS B 1 2 ? 4.145 62 15.922 1 46.44 2 LYS B CA 1
ATOM 861 C C . LYS B 1 2 ? 4.312 60.656 15.219 1 46.44 2 LYS B C 1
ATOM 863 O O . LYS B 1 2 ? 3.99 60.531 14.031 1 46.44 2 LYS B O 1
ATOM 868 N N . TYR B 1 3 ? 5.527 59.969 15.422 1 39.84 3 TYR B N 1
ATOM 869 C CA . TYR B 1 3 ? 5.859 58.625 14.969 1 39.84 3 TYR B CA 1
ATOM 870 C C . TYR B 1 3 ? 4.664 57.688 15.109 1 39.84 3 TYR B C 1
ATOM 872 O O . TYR B 1 3 ? 4.133 57.5 16.203 1 39.84 3 TYR B O 1
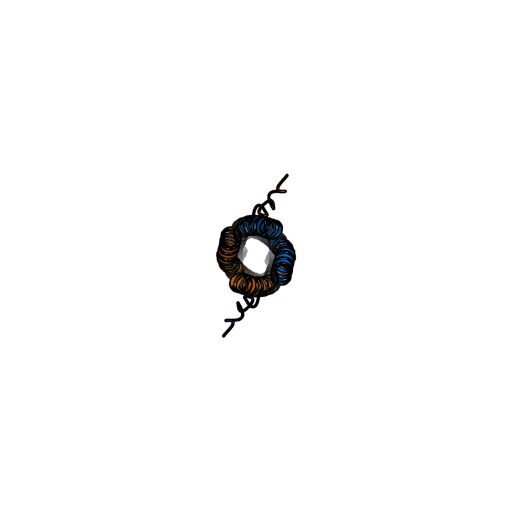ATOM 880 N N . GLY B 1 4 ? 3.717 57.781 14.148 1 38.62 4 GLY B N 1
ATOM 881 C CA . GLY B 1 4 ? 2.604 56.844 14.023 1 38.62 4 GLY B CA 1
ATOM 882 C C . GLY B 1 4 ? 2.986 55.406 14.32 1 38.62 4 GLY B C 1
ATOM 883 O O . GLY B 1 4 ? 3.98 54.906 13.797 1 38.62 4 GLY B O 1
ATOM 884 N N . THR B 1 5 ? 2.928 54.969 15.625 1 40.94 5 THR B N 1
ATOM 885 C CA . THR B 1 5 ? 3.066 53.562 16.016 1 40.94 5 THR B CA 1
ATOM 886 C C . THR B 1 5 ? 2.467 52.625 14.961 1 40.94 5 THR B C 1
ATOM 888 O O . THR B 1 5 ? 1.282 52.75 14.641 1 40.94 5 THR B O 1
ATOM 891 N N . GLY B 1 6 ? 3.139 52.469 13.75 1 40.12 6 GLY B N 1
ATOM 892 C CA . GLY B 1 6 ? 2.836 51.469 12.734 1 40.12 6 GLY B CA 1
ATOM 893 C C . GLY B 1 6 ? 2.227 50.219 13.297 1 40.12 6 GLY B C 1
ATOM 894 O O . GLY B 1 6 ? 2.77 49.625 14.234 1 40.12 6 GLY B O 1
ATOM 895 N N . THR B 1 7 ? 0.915 50.219 13.445 1 40.59 7 THR B N 1
ATOM 896 C CA . THR B 1 7 ? 0.106 49.062 13.781 1 40.59 7 THR B CA 1
ATOM 897 C C . THR B 1 7 ? 0.662 47.812 13.109 1 40.59 7 THR B C 1
ATOM 899 O O . THR B 1 7 ? 0.915 47.812 11.898 1 40.59 7 THR B O 1
ATOM 902 N N . PRO B 1 8 ? 1.587 46.969 13.766 1 43.19 8 PRO B N 1
ATOM 903 C CA . PRO B 1 8 ? 2.006 45.719 13.156 1 43.19 8 PRO B CA 1
ATOM 904 C C . PRO B 1 8 ? 0.948 45.125 12.234 1 43.19 8 PRO B C 1
ATOM 906 O O . PRO B 1 8 ? -0.251 45.281 12.477 1 43.19 8 PRO B O 1
ATOM 909 N N . THR B 1 9 ? 1.015 45.312 10.953 1 45.72 9 THR B N 1
ATOM 910 C CA . THR B 1 9 ? 0.252 44.688 9.883 1 45.72 9 THR B CA 1
ATOM 911 C C . THR B 1 9 ? -0.258 43.312 10.305 1 45.72 9 THR B C 1
ATOM 913 O O . THR B 1 9 ? 0.506 42.344 10.352 1 45.72 9 THR B O 1
ATOM 916 N N . GLY B 1 10 ? -0.934 43.031 11.453 1 45.5 10 GLY B N 1
ATOM 917 C CA . GLY B 1 10 ? -1.531 41.969 12.258 1 45.5 10 GLY B CA 1
ATOM 918 C C . GLY B 1 10 ? -2.281 40.938 11.438 1 45.5 10 GLY B C 1
ATOM 919 O O . GLY B 1 10 ? -3.334 41.25 10.867 1 45.5 10 GLY B O 1
ATOM 920 N N . VAL B 1 11 ? -1.643 40.156 10.531 1 52.19 11 VAL B N 1
ATOM 921 C CA . VAL B 1 11 ? -2.404 38.969 10.25 1 52.19 11 VAL B CA 1
ATOM 922 C C . VAL B 1 11 ? -3.316 38.625 11.43 1 52.19 11 VAL B C 1
ATOM 924 O O . VAL B 1 11 ? -2.854 38.531 12.57 1 52.19 11 VAL B O 1
ATOM 927 N N . SER B 1 12 ? -4.578 39.094 11.297 1 64.75 12 SER B N 1
ATOM 928 C CA . SER B 1 12 ? -5.559 39.031 12.367 1 64.75 12 SER B CA 1
ATOM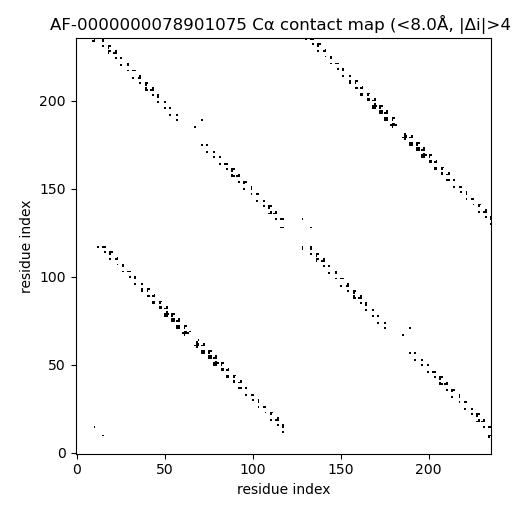 929 C C . SER B 1 12 ? -5.656 37.625 12.945 1 64.75 12 SER B C 1
ATOM 931 O O . SER B 1 12 ? -5.34 36.656 12.258 1 64.75 12 SER B O 1
ATOM 933 N N . THR B 1 13 ? -5.574 37.5 14.25 1 71 13 THR B N 1
ATOM 934 C CA . THR B 1 13 ? -5.953 36.312 15.016 1 71 13 THR B CA 1
ATOM 935 C C . THR B 1 13 ? -6.984 35.469 14.258 1 71 13 THR B C 1
ATOM 937 O O . THR B 1 13 ? -6.969 34.25 14.328 1 71 13 THR B O 1
ATOM 940 N N . SER B 1 14 ? -7.605 36.188 13.266 1 78.69 14 SER B N 1
ATOM 941 C CA . SER B 1 14 ? -8.648 35.531 12.5 1 78.69 14 SER B CA 1
ATOM 942 C C . SER B 1 14 ? -8.055 34.719 11.359 1 78.69 14 SER B C 1
ATOM 944 O O . SER B 1 14 ? -8.523 33.594 11.078 1 78.69 14 SER B O 1
ATOM 946 N N . ASP B 1 15 ? -6.969 35.219 10.734 1 81.88 15 ASP B N 1
ATOM 947 C CA . ASP B 1 15 ? -6.336 34.5 9.633 1 81.88 15 ASP B CA 1
ATOM 948 C C . ASP B 1 15 ? -5.629 33.25 10.125 1 81.88 15 ASP B C 1
ATOM 950 O O . ASP B 1 15 ? -5.684 32.188 9.477 1 81.88 15 ASP B O 1
ATOM 954 N N . LEU B 1 16 ? -5.066 33.344 11.25 1 83.19 16 LEU B N 1
ATOM 955 C CA . LEU B 1 16 ? -4.379 32.219 11.844 1 83.19 16 LEU B CA 1
ATOM 956 C C . LEU B 1 16 ? -5.375 31.141 12.266 1 83.19 16 LEU B C 1
ATOM 958 O O . LEU B 1 16 ? -5.148 29.953 12.023 1 83.19 16 LEU B O 1
ATOM 962 N N . ALA B 1 17 ? -6.457 31.578 12.836 1 84.12 17 ALA B N 1
ATOM 963 C CA . ALA B 1 17 ? -7.504 30.641 13.242 1 84.12 17 ALA B CA 1
ATOM 964 C C . ALA B 1 17 ? -8.07 29.891 12.039 1 84.12 17 ALA B C 1
ATOM 966 O O . ALA B 1 17 ? -8.297 28.688 12.102 1 84.12 17 ALA B O 1
ATOM 967 N N . SER B 1 18 ? -8.211 30.562 10.93 1 87.88 18 SER B N 1
ATOM 968 C CA . SER B 1 18 ? -8.727 29.953 9.711 1 87.88 18 SER B CA 1
ATOM 969 C C . SER B 1 18 ? -7.734 28.953 9.133 1 87.88 18 SER B C 1
ATOM 971 O O . SER B 1 18 ? -8.125 27.891 8.664 1 87.88 18 SER B O 1
ATOM 973 N N . ALA B 1 19 ? -6.469 29.281 9.188 1 86.69 19 ALA B N 1
ATOM 974 C CA . ALA B 1 19 ? -5.438 28.391 8.68 1 86.69 19 ALA B CA 1
ATOM 975 C C . ALA B 1 19 ? -5.379 27.109 9.508 1 86.69 19 ALA B C 1
ATOM 977 O O . ALA B 1 19 ? -5.277 26 8.953 1 86.69 19 ALA B O 1
ATOM 978 N N . LEU B 1 20 ? -5.5 27.281 10.758 1 89.88 20 LEU B N 1
ATOM 979 C CA . LEU B 1 20 ? -5.434 26.141 11.648 1 89.88 20 LEU B CA 1
ATOM 980 C C . LEU B 1 20 ? -6.652 25.234 11.461 1 89.88 20 LEU B C 1
ATOM 982 O O . LEU B 1 20 ? -6.539 24.016 11.523 1 89.88 20 LEU B O 1
ATOM 986 N N . GLN B 1 21 ? -7.773 25.828 11.203 1 91.31 21 GLN B N 1
ATOM 987 C CA . GLN B 1 21 ? -8.977 25.047 10.945 1 91.31 21 GLN B CA 1
ATOM 988 C C . GLN B 1 21 ? -8.867 24.281 9.633 1 91.31 21 GLN B C 1
ATOM 990 O O . GLN B 1 21 ? -9.328 23.141 9.539 1 91.31 21 GLN B O 1
ATOM 995 N N . GLU B 1 22 ? -8.289 24.875 8.695 1 93.69 22 GLU B N 1
ATOM 996 C CA . GLU B 1 22 ? -8.078 24.188 7.418 1 93.69 22 GLU B CA 1
ATOM 997 C C . GLU B 1 22 ? -7.109 23.031 7.562 1 93.69 22 GLU B C 1
ATOM 999 O O . GLU B 1 22 ? -7.32 21.953 6.98 1 93.69 22 GLU B O 1
ATOM 1004 N N . ILE B 1 23 ? -6.094 23.266 8.336 1 93.44 23 ILE B N 1
ATOM 1005 C CA . ILE B 1 23 ? -5.137 22.203 8.609 1 93.44 23 ILE B CA 1
ATOM 1006 C C . ILE B 1 23 ? -5.852 21.016 9.266 1 93.44 23 ILE B C 1
ATOM 1008 O O . ILE B 1 23 ? -5.652 19.875 8.875 1 93.44 23 ILE B O 1
ATOM 1012 N N . SER B 1 24 ? -6.66 21.328 10.219 1 94.25 24 SER B N 1
ATOM 1013 C CA . SER B 1 24 ? -7.402 20.281 10.922 1 94.25 24 SER B CA 1
ATOM 1014 C C . SER B 1 24 ? -8.281 19.484 9.969 1 94.25 24 SER B C 1
ATOM 1016 O O . SER B 1 24 ? -8.336 18.25 10.055 1 94.25 24 SER B O 1
ATOM 1018 N N . ARG B 1 25 ? -8.922 20.094 9.023 1 94.44 25 ARG B N 1
ATOM 1019 C CA . ARG B 1 25 ? -9.781 19.438 8.055 1 94.44 25 ARG B CA 1
ATOM 1020 C C . ARG B 1 25 ? -8.961 18.547 7.121 1 94.44 25 ARG B C 1
ATOM 1022 O O . ARG B 1 25 ? -9.359 17.422 6.82 1 94.44 25 ARG B O 1
ATOM 1029 N N . GLU B 1 26 ? -7.871 19.078 6.695 1 94.06 26 GLU B N 1
ATOM 1030 C CA . GLU B 1 26 ? -7.016 18.312 5.789 1 94.06 26 GLU B CA 1
ATOM 1031 C C . GLU B 1 26 ? -6.465 17.062 6.469 1 94.06 26 GLU B C 1
ATOM 1033 O O . GLU B 1 26 ? -6.277 16.031 5.824 1 94.06 26 GLU B O 1
ATOM 1038 N N . LEU B 1 27 ? -6.227 17.141 7.738 1 94.81 27 LEU B N 1
ATOM 1039 C CA . LEU B 1 27 ? -5.711 15.992 8.477 1 94.81 27 LEU B CA 1
ATOM 1040 C C . LEU B 1 27 ? -6.75 14.875 8.539 1 94.81 27 LEU B C 1
ATOM 1042 O O . LEU B 1 27 ? -6.395 13.695 8.523 1 94.81 27 LEU B O 1
ATOM 1046 N N . GLU B 1 28 ? -7.984 15.289 8.617 1 94.62 28 GLU B N 1
ATOM 1047 C CA . GLU B 1 28 ? -9.047 14.281 8.594 1 94.62 28 GLU B CA 1
ATOM 1048 C C . GLU B 1 28 ? -9.062 13.531 7.262 1 94.62 28 GLU B C 1
ATOM 1050 O O . GLU B 1 28 ? -9.266 12.312 7.23 1 94.62 28 GLU B O 1
ATOM 1055 N N . GLY B 1 29 ? -8.898 14.266 6.207 1 95 29 GLY B N 1
ATOM 1056 C CA . GLY B 1 29 ? -8.797 13.641 4.898 1 95 29 GLY B CA 1
ATOM 1057 C C . GLY B 1 29 ? -7.609 12.703 4.773 1 95 29 GLY B C 1
ATOM 1058 O O . GLY B 1 29 ? -7.719 11.625 4.188 1 95 29 GLY B O 1
ATOM 1059 N N . LEU B 1 30 ? -6.527 13.086 5.352 1 95.75 30 LEU B N 1
ATOM 1060 C CA . LEU B 1 30 ? -5.328 12.258 5.352 1 95.75 30 LEU B CA 1
ATOM 1061 C C . LEU B 1 30 ? -5.574 10.945 6.078 1 95.75 30 LEU B C 1
ATOM 1063 O O . LEU B 1 30 ? -5.191 9.875 5.59 1 95.75 30 LEU B O 1
ATOM 1067 N N . ARG B 1 31 ? -6.199 11.07 7.199 1 95.94 31 ARG B N 1
ATOM 1068 C CA . ARG B 1 31 ? -6.492 9.883 7.988 1 95.94 31 ARG B CA 1
ATOM 1069 C C . ARG B 1 31 ? -7.348 8.898 7.199 1 95.94 31 ARG B C 1
ATOM 1071 O O . ARG B 1 31 ? -7.09 7.688 7.219 1 95.94 31 ARG B O 1
ATOM 1078 N N . ALA B 1 32 ? -8.344 9.367 6.516 1 97.12 32 ALA B N 1
ATOM 1079 C CA . ALA B 1 32 ? -9.242 8.516 5.738 1 97.12 32 ALA B CA 1
ATOM 1080 C C . ALA B 1 32 ? -8.492 7.828 4.598 1 97.12 32 ALA B C 1
ATOM 1082 O O . ALA B 1 32 ? -8.734 6.648 4.312 1 97.12 32 ALA B O 1
ATOM 1083 N N . GLU B 1 33 ? -7.645 8.555 3.965 1 97.31 33 GLU B N 1
ATOM 1084 C CA . GLU B 1 33 ? -6.895 7.996 2.844 1 97.31 33 GLU B CA 1
ATOM 1085 C C . GLU B 1 33 ? -5.879 6.961 3.318 1 97.31 33 GLU B C 1
ATOM 1087 O O . GLU B 1 33 ? -5.656 5.949 2.648 1 97.31 33 GLU B O 1
ATOM 1092 N N . ILE B 1 34 ? -5.258 7.203 4.469 1 98.06 34 ILE B N 1
ATOM 1093 C CA . ILE B 1 34 ? -4.328 6.242 5.051 1 98.06 34 ILE B CA 1
ATOM 1094 C C . ILE B 1 34 ? -5.062 4.941 5.367 1 98.06 34 ILE B C 1
ATOM 1096 O O . ILE B 1 34 ? -4.559 3.852 5.082 1 98.06 34 ILE B O 1
ATOM 1100 N N . GLU B 1 35 ? -6.238 5.066 5.895 1 98.12 35 GLU B N 1
ATOM 1101 C CA . GLU B 1 35 ? -7.043 3.887 6.207 1 98.12 35 GLU B CA 1
ATOM 1102 C C . GLU B 1 35 ? -7.395 3.107 4.945 1 98.12 35 GLU B C 1
ATOM 1104 O O . GLU B 1 35 ? -7.402 1.874 4.953 1 98.12 35 GLU B O 1
ATOM 1109 N N . LYS B 1 36 ? -7.688 3.801 3.934 1 98.44 36 LYS B N 1
ATOM 1110 C CA . LYS B 1 36 ? -8.008 3.158 2.662 1 98.44 36 LYS B CA 1
ATOM 1111 C C . LYS B 1 36 ? -6.82 2.35 2.143 1 98.44 36 LYS B C 1
ATOM 1113 O O . LYS B 1 36 ? -6.988 1.22 1.678 1 98.44 36 LYS B O 1
ATOM 1118 N N . VAL B 1 37 ? -5.645 2.92 2.225 1 98.81 37 VAL B N 1
ATOM 1119 C CA . VAL B 1 37 ? -4.453 2.191 1.801 1 98.81 37 VAL B CA 1
ATOM 1120 C C . VAL B 1 37 ? -4.305 0.919 2.629 1 98.81 37 VAL B C 1
ATOM 1122 O O . VAL B 1 37 ? -3.975 -0.142 2.096 1 98.81 37 VAL B O 1
ATOM 1125 N N . GLY B 1 38 ? -4.551 1.056 3.92 1 98.62 38 GLY B N 1
ATOM 1126 C CA . GLY B 1 38 ? -4.465 -0.098 4.801 1 98.62 38 GLY B CA 1
ATOM 1127 C C . GLY B 1 38 ? -5.41 -1.218 4.406 1 98.62 38 GLY B C 1
ATOM 1128 O O . GLY B 1 38 ? -5.035 -2.391 4.422 1 98.62 38 GLY B O 1
ATOM 1129 N N . THR B 1 39 ? -6.582 -0.876 4.016 1 98.75 39 THR B N 1
ATOM 1130 C CA . THR B 1 39 ? -7.582 -1.858 3.609 1 98.75 39 THR B CA 1
ATOM 1131 C C . THR B 1 39 ? -7.148 -2.574 2.332 1 98.75 39 THR B C 1
ATOM 1133 O O . THR B 1 39 ? -7.246 -3.799 2.238 1 98.75 39 THR B O 1
ATOM 1136 N N . VAL B 1 40 ? -6.664 -1.857 1.425 1 98.88 40 VAL B N 1
ATOM 1137 C CA . VAL B 1 40 ? -6.242 -2.445 0.157 1 98.88 40 VAL B CA 1
ATOM 1138 C C . VAL B 1 40 ? -5.012 -3.322 0.376 1 98.88 40 VAL B C 1
ATOM 1140 O O . VAL B 1 40 ? -4.887 -4.391 -0.224 1 98.88 40 VAL B O 1
ATOM 1143 N N . ALA B 1 41 ? -4.109 -2.881 1.207 1 98.81 41 ALA B N 1
ATOM 1144 C CA . ALA B 1 41 ? -2.941 -3.693 1.535 1 98.81 41 ALA B CA 1
ATOM 1145 C C . ALA B 1 41 ? -3.357 -5.031 2.143 1 98.81 41 ALA B C 1
ATOM 1147 O O . ALA B 1 41 ? -2.762 -6.066 1.84 1 98.81 41 ALA B O 1
ATOM 1148 N N . GLN B 1 42 ? -4.363 -5.008 2.961 1 98.75 42 GLN B N 1
ATOM 1149 C CA . GLN B 1 42 ? -4.863 -6.242 3.553 1 98.75 42 GLN B CA 1
ATOM 1150 C C . GLN B 1 42 ? -5.438 -7.172 2.484 1 98.75 42 GLN B C 1
ATOM 1152 O O . GLN B 1 42 ? -5.281 -8.391 2.564 1 98.75 42 GLN B O 1
ATOM 1157 N N . GLN B 1 43 ? -6.078 -6.586 1.561 1 98.88 43 GLN B N 1
ATOM 1158 C CA . GLN B 1 43 ? -6.586 -7.375 0.443 1 98.88 43 GLN B CA 1
ATOM 1159 C C . GLN B 1 43 ? -5.445 -8.039 -0.322 1 98.88 43 GLN B C 1
ATOM 1161 O O . GLN B 1 43 ? -5.531 -9.219 -0.667 1 98.88 43 GLN B O 1
ATOM 1166 N N . ILE B 1 44 ? -4.422 -7.289 -0.529 1 98.94 44 ILE B N 1
ATOM 1167 C CA . ILE B 1 44 ? -3.283 -7.828 -1.264 1 98.94 44 ILE B CA 1
ATOM 1168 C C . ILE B 1 44 ? -2.65 -8.969 -0.467 1 98.94 44 ILE B C 1
ATOM 1170 O O . ILE B 1 44 ? -2.258 -9.984 -1.037 1 98.94 44 ILE B O 1
ATOM 1174 N N . ASP B 1 45 ? -2.539 -8.781 0.782 1 98.94 45 ASP B N 1
ATOM 1175 C CA . ASP B 1 45 ? -1.989 -9.828 1.64 1 98.94 45 ASP B CA 1
ATOM 1176 C C . ASP B 1 45 ? -2.811 -11.109 1.538 1 98.94 45 ASP B C 1
ATOM 1178 O O . ASP B 1 45 ? -2.254 -12.211 1.458 1 98.94 45 ASP B O 1
ATOM 1182 N N . ALA B 1 46 ? -4.105 -11.008 1.527 1 98.88 46 ALA B N 1
ATOM 1183 C CA . ALA B 1 46 ? -4.992 -12.164 1.402 1 98.88 46 ALA B CA 1
ATOM 1184 C C . ALA B 1 46 ? -4.789 -12.867 0.063 1 98.88 46 ALA B C 1
ATOM 1186 O O . ALA B 1 46 ? -4.766 -14.094 -0.001 1 98.88 46 ALA B O 1
A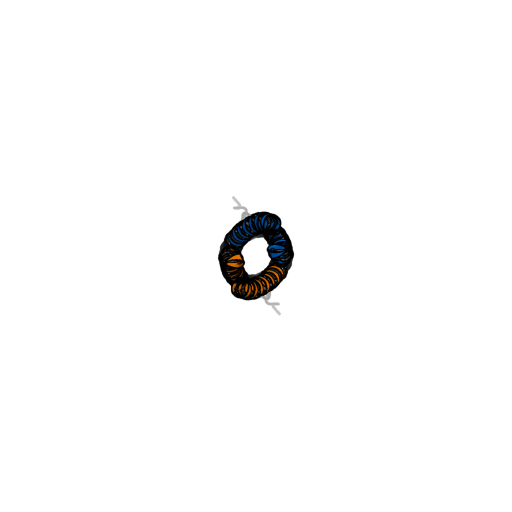TOM 1187 N N . ILE B 1 47 ? -4.633 -12.109 -0.932 1 98.94 47 ILE B N 1
ATOM 1188 C CA . ILE B 1 47 ? -4.406 -12.672 -2.26 1 98.94 47 ILE B CA 1
ATOM 1189 C C . ILE B 1 47 ? -3.074 -13.422 -2.283 1 98.94 47 ILE B C 1
ATOM 1191 O O . ILE B 1 47 ? -2.979 -14.508 -2.854 1 98.94 47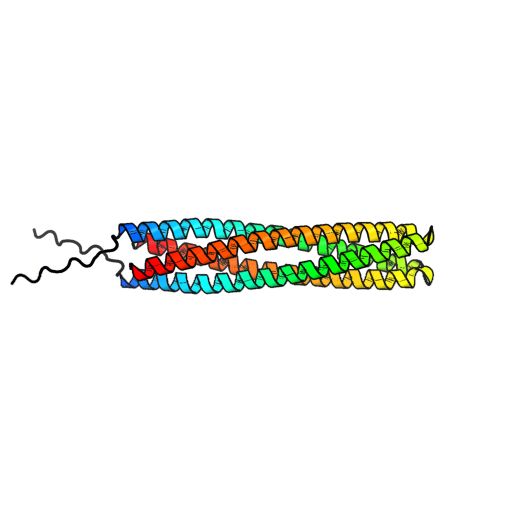 ILE B O 1
ATOM 1195 N N . ALA B 1 48 ? -2.066 -12.828 -1.736 1 98.94 48 ALA B N 1
ATOM 1196 C CA . ALA B 1 48 ? -0.747 -13.453 -1.684 1 98.94 48 ALA B CA 1
ATOM 1197 C C . ALA B 1 48 ? -0.806 -14.797 -0.971 1 98.94 48 ALA B C 1
ATOM 1199 O O . ALA B 1 48 ? -0.215 -15.781 -1.433 1 98.94 48 ALA B O 1
ATOM 1200 N N . LYS B 1 49 ? -1.514 -14.844 0.107 1 98.81 49 LYS B N 1
ATOM 1201 C CA . LYS B 1 49 ? -1.645 -16.078 0.879 1 98.81 49 LYS B CA 1
ATOM 1202 C C . LYS B 1 49 ? -2.41 -17.141 0.095 1 98.81 49 LYS B C 1
ATOM 1204 O O . LYS B 1 49 ? -2.051 -18.312 0.122 1 98.81 49 LYS B O 1
ATOM 1209 N N . GLN B 1 50 ? -3.387 -16.688 -0.602 1 98.75 50 GLN B N 1
ATOM 1210 C CA . GLN B 1 50 ? -4.133 -17.625 -1.448 1 98.75 50 GLN B CA 1
ATOM 1211 C C . GLN B 1 50 ? -3.262 -18.141 -2.586 1 98.75 50 GLN B C 1
ATOM 1213 O O . GLN B 1 50 ? -3.307 -19.344 -2.906 1 98.75 50 GLN B O 1
ATOM 1218 N N . THR B 1 51 ? -2.508 -17.281 -3.174 1 98.81 51 THR B N 1
ATOM 1219 C CA . THR B 1 51 ? -1.599 -17.688 -4.242 1 98.81 51 THR B CA 1
ATOM 1220 C C . THR B 1 51 ? -0.555 -18.672 -3.719 1 98.81 51 THR B C 1
ATOM 1222 O O . THR B 1 51 ? -0.226 -19.656 -4.395 1 98.81 51 THR B O 1
ATOM 1225 N N . ASN B 1 52 ? -0.06 -18.375 -2.594 1 98.62 52 ASN B N 1
ATOM 1226 C CA . ASN B 1 52 ? 0.917 -19.266 -1.973 1 98.62 52 ASN B CA 1
ATOM 1227 C C . ASN B 1 52 ? 0.348 -20.672 -1.767 1 98.62 52 ASN B C 1
ATOM 1229 O O . ASN B 1 52 ? 1.016 -21.672 -2.059 1 98.62 52 ASN B O 1
ATOM 1233 N N . LEU B 1 53 ? -0.872 -20.734 -1.311 1 98.25 53 LEU B N 1
ATOM 1234 C CA . LEU B 1 53 ? -1.541 -22.016 -1.095 1 98.25 53 LEU B CA 1
ATOM 1235 C C . LEU B 1 53 ? -1.747 -22.75 -2.414 1 98.25 53 LEU B C 1
ATOM 1237 O O . LEU B 1 53 ? -1.549 -23.969 -2.49 1 98.25 53 LEU B O 1
ATOM 1241 N N . LEU B 1 54 ? -2.105 -22.078 -3.408 1 97.62 54 LEU B N 1
ATOM 1242 C CA . LEU B 1 54 ? -2.275 -22.672 -4.73 1 97.62 54 LEU B CA 1
ATOM 1243 C C . LEU B 1 54 ? -0.954 -23.234 -5.25 1 97.62 54 LEU B C 1
ATOM 1245 O O . LEU B 1 54 ? -0.913 -24.328 -5.797 1 97.62 54 LEU B O 1
ATOM 1249 N N . ALA B 1 55 ? 0.06 -22.453 -5.051 1 97.56 55 ALA B N 1
ATOM 1250 C CA . ALA B 1 55 ? 1.386 -22.875 -5.5 1 97.56 55 ALA B CA 1
ATOM 1251 C C . ALA B 1 55 ? 1.851 -24.109 -4.754 1 97.56 55 ALA B C 1
ATOM 1253 O O . ALA B 1 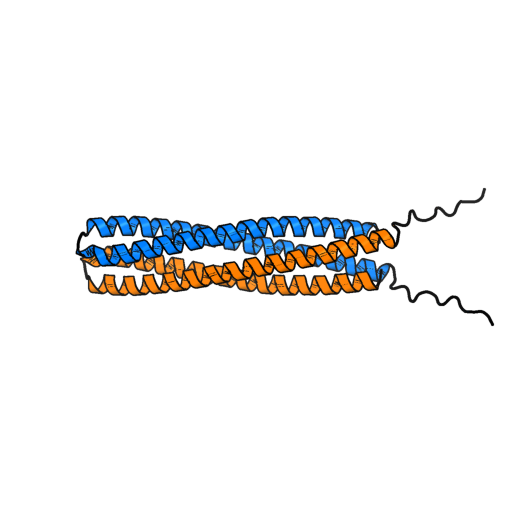55 ? 2.434 -25.016 -5.352 1 97.56 55 ALA B O 1
ATOM 1254 N N . LEU B 1 56 ? 1.582 -24.156 -3.498 1 96.88 56 LEU B N 1
ATOM 1255 C CA . LEU B 1 56 ? 1.928 -25.312 -2.689 1 96.88 56 LEU B CA 1
ATOM 1256 C C . LEU B 1 56 ? 1.215 -26.562 -3.201 1 96.88 56 LEU B C 1
ATOM 1258 O O . LEU B 1 56 ? 1.843 -27.609 -3.396 1 96.88 56 LEU B O 1
ATOM 1262 N N . ASN B 1 57 ? -0.034 -26.438 -3.449 1 94.75 57 ASN B N 1
ATOM 1263 C CA . ASN B 1 57 ? -0.811 -27.562 -3.973 1 94.75 57 ASN B CA 1
ATOM 1264 C C . ASN B 1 57 ? -0.316 -27.984 -5.352 1 94.75 57 ASN B C 1
ATOM 1266 O O . ASN B 1 57 ? -0.28 -29.188 -5.66 1 94.75 57 ASN B O 1
ATOM 1270 N N . ALA B 1 58 ? 0.047 -27.047 -6.145 1 94.31 58 ALA B N 1
ATOM 1271 C CA . ALA B 1 58 ? 0.568 -27.344 -7.477 1 94.31 58 ALA B CA 1
ATOM 1272 C C . ALA B 1 58 ? 1.9 -28.078 -7.395 1 94.31 58 ALA B C 1
ATOM 1274 O O . ALA B 1 58 ? 2.186 -28.953 -8.227 1 94.31 58 ALA B O 1
ATOM 1275 N N . THR B 1 59 ? 2.703 -27.688 -6.438 1 94.62 59 THR B N 1
ATOM 1276 C CA . THR B 1 59 ? 3.969 -28.391 -6.238 1 94.62 59 THR B CA 1
ATOM 1277 C C . THR B 1 59 ? 3.73 -29.859 -5.914 1 94.62 59 THR B C 1
ATOM 1279 O O . THR B 1 59 ? 4.43 -30.734 -6.43 1 94.62 59 THR B O 1
ATOM 1282 N N . ILE B 1 60 ? 2.771 -30.094 -5.105 1 92.88 60 ILE B N 1
ATOM 1283 C CA . ILE B 1 60 ? 2.432 -31.453 -4.707 1 92.88 60 ILE B CA 1
ATOM 1284 C C . ILE B 1 60 ? 1.952 -32.25 -5.922 1 92.88 60 ILE B C 1
ATOM 1286 O O . ILE B 1 60 ? 2.375 -33.375 -6.141 1 92.88 60 ILE B O 1
ATOM 1290 N N . GLU B 1 61 ? 1.094 -31.703 -6.754 1 87.75 61 GLU B N 1
ATOM 1291 C CA . GLU B 1 61 ? 0.571 -32.375 -7.941 1 87.75 61 GLU B CA 1
ATOM 1292 C C . GLU B 1 61 ? 1.678 -32.625 -8.953 1 87.75 61 GLU B C 1
ATOM 1294 O O . GLU B 1 61 ? 1.713 -33.688 -9.578 1 87.75 61 GLU B O 1
ATOM 1299 N N . ALA B 1 62 ? 2.535 -31.672 -9.094 1 91.06 62 ALA B N 1
ATOM 1300 C CA . ALA B 1 62 ? 3.658 -31.844 -10.016 1 91.06 62 ALA B CA 1
ATOM 1301 C C . ALA B 1 62 ? 4.531 -33.031 -9.594 1 91.06 62 ALA B C 1
ATOM 1303 O O . ALA B 1 62 ? 4.992 -33.781 -10.445 1 91.06 62 ALA B O 1
ATOM 1304 N N . ALA B 1 63 ? 4.777 -33.156 -8.344 1 92.19 63 ALA B N 1
ATOM 1305 C CA . ALA B 1 63 ? 5.566 -34.281 -7.836 1 92.19 63 ALA B CA 1
ATOM 1306 C C . ALA B 1 63 ? 4.875 -35.594 -8.133 1 92.19 63 ALA B C 1
ATOM 1308 O O . ALA B 1 63 ? 5.527 -36.594 -8.516 1 92.19 63 ALA B O 1
ATOM 1309 N N . ARG B 1 64 ? 3.615 -35.625 -7.969 1 88.5 64 ARG B N 1
ATOM 1310 C CA . ARG B 1 64 ? 2.82 -36.844 -8.195 1 88.5 64 ARG B CA 1
ATOM 1311 C C . ARG B 1 64 ? 2.869 -37.25 -9.664 1 88.5 64 ARG B C 1
ATOM 1313 O O . ARG B 1 64 ? 2.809 -38.438 -9.977 1 88.5 64 ARG B O 1
ATOM 1320 N N . ALA B 1 65 ? 3.062 -36.312 -10.586 1 85.06 65 ALA B N 1
ATOM 1321 C CA . ALA B 1 65 ? 3.057 -36.594 -12.023 1 85.06 65 ALA B CA 1
ATOM 1322 C C . ALA B 1 65 ? 4.43 -37.062 -12.5 1 85.06 65 ALA B C 1
ATOM 1324 O O . ALA B 1 65 ? 4.605 -37.375 -13.672 1 85.06 65 ALA B O 1
ATOM 1325 N N . GLY B 1 66 ? 5.426 -37.062 -11.547 1 86.62 66 GLY B N 1
ATOM 1326 C CA . GLY B 1 66 ? 6.746 -37.594 -11.883 1 86.62 66 GLY B CA 1
ATOM 1327 C C . GLY B 1 66 ? 7.438 -36.75 -12.961 1 86.62 66 GLY B C 1
ATOM 1328 O O . GLY B 1 66 ? 7.562 -35.531 -12.844 1 86.62 66 GLY B O 1
ATOM 1329 N N . GLU B 1 67 ? 7.848 -37.406 -14.039 1 86.75 67 GLU B N 1
ATOM 1330 C CA . GLU B 1 67 ? 8.617 -36.781 -15.117 1 86.75 67 GLU B CA 1
ATOM 1331 C C . GLU B 1 67 ? 7.77 -35.781 -15.891 1 86.75 67 GLU B C 1
ATOM 1333 O O . GLU B 1 67 ? 8.273 -34.75 -16.328 1 86.75 67 GLU B O 1
ATOM 1338 N N . ALA B 1 68 ? 6.473 -36.031 -15.984 1 81.88 68 ALA B N 1
ATOM 1339 C CA . ALA B 1 68 ? 5.578 -35.156 -16.734 1 81.88 68 ALA B CA 1
ATOM 1340 C C . ALA B 1 68 ? 5.336 -33.844 -16 1 81.88 68 ALA B C 1
ATOM 1342 O O . ALA B 1 68 ? 4.898 -32.844 -16.594 1 81.88 68 ALA B O 1
ATOM 1343 N N . GLY B 1 69 ? 5.703 -33.781 -14.633 1 87.69 69 GLY B N 1
ATOM 1344 C CA . GLY B 1 69 ? 5.395 -32.625 -13.812 1 87.69 69 GLY B CA 1
ATOM 1345 C C . GLY B 1 69 ? 6.605 -31.75 -13.539 1 87.69 69 GLY B C 1
ATOM 1346 O O . GLY B 1 69 ? 6.5 -30.734 -12.844 1 87.69 69 GLY B O 1
ATOM 1347 N N . LYS B 1 70 ? 7.723 -32.125 -14.055 1 89.12 70 LYS B N 1
ATOM 1348 C CA . LYS B 1 70 ? 8.961 -31.422 -13.719 1 89.12 70 LYS B CA 1
ATOM 1349 C C . LYS B 1 70 ? 8.891 -29.953 -14.102 1 89.12 70 LYS B C 1
ATOM 1351 O O . LYS B 1 70 ? 9.32 -29.078 -13.336 1 89.12 70 LYS B O 1
ATOM 1356 N N . GLY B 1 71 ? 8.406 -29.625 -15.297 1 88.31 71 GLY B N 1
ATOM 1357 C CA . GLY B 1 71 ? 8.266 -28.234 -15.727 1 88.31 71 GLY B CA 1
ATOM 1358 C C . GLY B 1 71 ? 7.309 -27.438 -14.859 1 88.31 71 GLY B C 1
ATOM 1359 O O . GLY B 1 71 ? 7.582 -26.281 -14.523 1 88.31 71 GLY B O 1
ATOM 1360 N N . PHE B 1 72 ? 6.281 -28.094 -14.375 1 90.75 72 PHE B N 1
ATOM 1361 C CA . PHE B 1 72 ? 5.27 -27.422 -13.562 1 90.75 72 PHE B CA 1
ATOM 1362 C C . PHE B 1 72 ? 5.773 -27.203 -12.141 1 90.75 72 PHE B C 1
ATOM 1364 O O . PHE B 1 72 ? 5.418 -26.219 -11.492 1 90.75 72 PHE B O 1
ATOM 1371 N N . ALA B 1 73 ? 6.586 -28.188 -11.734 1 93.69 73 ALA B N 1
ATOM 1372 C CA . ALA B 1 73 ? 7.168 -28.031 -10.406 1 93.69 73 ALA B CA 1
ATOM 1373 C C . ALA B 1 73 ? 8.008 -26.75 -10.32 1 93.69 73 ALA B C 1
ATOM 1375 O O . ALA B 1 73 ? 7.98 -26.047 -9.305 1 93.69 73 ALA B O 1
ATOM 1376 N N . VAL B 1 74 ? 8.719 -26.422 -11.422 1 95 74 VAL B N 1
ATOM 1377 C CA . VAL B 1 74 ? 9.562 -25.219 -11.461 1 95 74 VAL B CA 1
ATOM 1378 C C . VAL B 1 74 ? 8.68 -23.969 -11.406 1 95 74 VAL B C 1
ATOM 1380 O O . VAL B 1 74 ? 8.938 -23.047 -10.633 1 95 74 VAL B O 1
ATOM 1383 N N . VAL B 1 75 ? 7.625 -23.984 -12.172 1 95.88 75 VAL B N 1
ATOM 1384 C CA . VAL B 1 75 ? 6.715 -22.844 -12.211 1 95.88 75 VAL B CA 1
ATOM 1385 C C . VAL B 1 75 ? 6.055 -22.672 -10.844 1 95.88 75 VAL B C 1
ATOM 1387 O O . VAL B 1 75 ? 5.992 -21.547 -10.32 1 95.88 75 VAL B O 1
ATOM 1390 N N . ALA B 1 76 ? 5.582 -23.75 -10.328 1 96.5 76 ALA B N 1
ATOM 1391 C CA . ALA B 1 76 ? 4.914 -23.719 -9.023 1 96.5 76 ALA B CA 1
ATOM 1392 C C . ALA B 1 76 ? 5.852 -23.172 -7.949 1 96.5 76 ALA B C 1
ATOM 1394 O O . ALA B 1 76 ? 5.434 -22.391 -7.094 1 96.5 76 ALA B O 1
ATOM 1395 N N . GLY B 1 77 ? 7.051 -23.594 -7.977 1 97.62 77 GLY B N 1
ATOM 1396 C CA . GLY B 1 77 ? 8.031 -23.094 -7.027 1 97.62 77 GLY B CA 1
ATOM 1397 C C . GLY B 1 77 ? 8.281 -21.594 -7.152 1 97.62 77 GLY B C 1
ATOM 1398 O O . GLY B 1 77 ? 8.391 -20.891 -6.145 1 97.62 77 GLY B O 1
ATOM 1399 N N . GLU B 1 78 ? 8.32 -21.109 -8.328 1 98.19 78 GLU B N 1
ATOM 1400 C CA . GLU B 1 78 ? 8.555 -19.688 -8.547 1 98.19 78 GLU B CA 1
ATOM 1401 C C . GLU B 1 78 ? 7.352 -18.859 -8.109 1 98.19 78 GLU B C 1
ATOM 1403 O O . GLU B 1 78 ? 7.508 -17.797 -7.52 1 98.19 78 GLU B O 1
ATOM 1408 N N . VAL B 1 79 ? 6.215 -19.344 -8.391 1 98.5 79 VAL B N 1
ATOM 1409 C CA . VAL B 1 79 ? 5 -18.656 -7.973 1 98.5 79 VAL B CA 1
ATOM 1410 C C . VAL B 1 79 ? 4.938 -18.609 -6.445 1 98.5 79 VAL B C 1
ATOM 1412 O O . VAL B 1 79 ? 4.562 -17.578 -5.867 1 98.5 79 VAL B O 1
ATOM 1415 N N . LYS B 1 80 ? 5.27 -19.672 -5.84 1 98.62 80 LYS B N 1
ATOM 1416 C CA . LYS B 1 80 ? 5.324 -19.703 -4.383 1 98.62 80 LYS B CA 1
ATOM 1417 C C . LYS B 1 80 ? 6.277 -18.656 -3.84 1 98.62 80 LYS B C 1
ATOM 1419 O O . LYS B 1 80 ? 5.934 -17.922 -2.91 1 98.62 80 LYS B O 1
ATOM 1424 N N . ASN B 1 81 ? 7.41 -18.594 -4.441 1 98.81 81 ASN B N 1
ATOM 1425 C CA . ASN B 1 81 ? 8.406 -17.594 -4.039 1 98.81 81 ASN B CA 1
ATOM 1426 C C . ASN B 1 81 ? 7.883 -16.172 -4.207 1 98.81 81 ASN B C 1
ATOM 1428 O O . ASN B 1 81 ? 8 -15.359 -3.295 1 98.81 81 ASN B O 1
ATOM 1432 N N . LEU B 1 82 ? 7.293 -15.891 -5.312 1 98.88 82 LEU B N 1
ATOM 1433 C CA . LEU B 1 82 ? 6.77 -14.555 -5.605 1 98.88 82 LEU B CA 1
ATOM 1434 C C . LEU B 1 82 ? 5.637 -14.195 -4.656 1 98.88 82 LEU B C 1
ATOM 1436 O O . LEU B 1 82 ? 5.535 -13.047 -4.211 1 98.88 82 LEU B O 1
ATOM 1440 N N . SER B 1 83 ? 4.781 -15.172 -4.383 1 98.88 83 SER B N 1
ATOM 1441 C CA . SER B 1 83 ? 3.695 -14.898 -3.445 1 98.88 83 SER B CA 1
ATOM 1442 C C . SER B 1 83 ? 4.234 -14.594 -2.051 1 98.88 83 SER B C 1
ATOM 1444 O O . SER B 1 83 ? 3.67 -13.773 -1.329 1 98.88 83 SER B O 1
ATOM 1446 N N . GLY B 1 84 ? 5.32 -15.234 -1.617 1 98.88 84 GLY B N 1
ATOM 1447 C CA . GLY B 1 84 ? 5.98 -14.914 -0.363 1 98.88 84 GLY B CA 1
ATOM 1448 C C . GLY B 1 84 ? 6.559 -13.508 -0.333 1 98.88 84 GLY B C 1
ATOM 1449 O O . GLY B 1 84 ? 6.461 -12.812 0.681 1 98.88 84 GLY B O 1
ATOM 1450 N N . GLN B 1 85 ? 7.086 -13.086 -1.403 1 98.88 85 GLN B N 1
ATOM 1451 C CA . GLN B 1 85 ? 7.617 -11.727 -1.509 1 98.88 85 GLN B CA 1
ATOM 1452 C C . GLN B 1 85 ? 6.496 -10.695 -1.421 1 98.88 85 GLN B C 1
ATOM 1454 O O . GLN B 1 85 ? 6.672 -9.633 -0.82 1 98.88 85 GLN B O 1
ATOM 1459 N N . THR B 1 86 ? 5.43 -11.047 -2.055 1 98.94 86 THR B N 1
ATOM 1460 C CA . THR B 1 86 ? 4.285 -10.148 -1.999 1 98.94 86 THR B CA 1
ATOM 1461 C C . THR B 1 86 ? 3.787 -9.992 -0.564 1 98.94 86 THR B C 1
ATOM 1463 O O . THR B 1 86 ? 3.535 -8.883 -0.105 1 98.94 86 THR B O 1
ATOM 1466 N N . ALA B 1 87 ? 3.68 -11.109 0.137 1 98.81 87 ALA B N 1
ATOM 1467 C CA . ALA B 1 87 ? 3.236 -11.078 1.528 1 98.81 87 ALA B CA 1
ATOM 1468 C C . ALA B 1 87 ? 4.195 -10.266 2.393 1 98.81 87 ALA B C 1
ATOM 1470 O O . ALA B 1 87 ? 3.764 -9.477 3.232 1 98.81 87 ALA B O 1
ATOM 1471 N N . ALA B 1 88 ? 5.453 -10.43 2.164 1 98.88 88 ALA B N 1
ATOM 1472 C CA . ALA B 1 88 ? 6.453 -9.68 2.916 1 98.88 88 ALA B CA 1
ATOM 1473 C C . ALA B 1 88 ? 6.355 -8.188 2.623 1 98.88 88 ALA B C 1
ATOM 1475 O O . ALA B 1 88 ? 6.445 -7.363 3.535 1 98.88 88 ALA B O 1
ATOM 1476 N N . ALA B 1 89 ? 6.23 -7.871 1.378 1 98.88 89 ALA B N 1
ATOM 1477 C CA . ALA B 1 89 ? 6.086 -6.477 0.979 1 98.88 89 ALA B CA 1
ATOM 1478 C C . ALA B 1 89 ? 4.832 -5.855 1.59 1 98.88 89 ALA B C 1
ATOM 1480 O O . ALA B 1 89 ? 4.855 -4.711 2.045 1 98.88 89 ALA B O 1
ATOM 1481 N N . THR B 1 90 ? 3.764 -6.598 1.589 1 98.75 90 THR B N 1
ATOM 1482 C CA . THR B 1 90 ? 2.514 -6.09 2.143 1 98.75 90 THR B CA 1
ATOM 1483 C C . THR B 1 90 ? 2.635 -5.879 3.648 1 98.75 90 THR B C 1
ATOM 1485 O O . THR B 1 90 ? 2.068 -4.93 4.195 1 98.75 90 THR B O 1
ATOM 1488 N N . ALA B 1 91 ? 3.355 -6.758 4.301 1 98.69 91 ALA B N 1
ATOM 1489 C CA . ALA B 1 91 ? 3.615 -6.586 5.727 1 98.69 91 ALA B CA 1
ATOM 1490 C C . ALA B 1 91 ? 4.414 -5.312 5.992 1 98.69 91 ALA B C 1
ATOM 1492 O O . ALA B 1 91 ? 4.172 -4.613 6.977 1 98.69 91 ALA B O 1
ATOM 1493 N N . GLU B 1 92 ? 5.316 -5.023 5.16 1 98.75 92 GLU B N 1
ATOM 1494 C CA . GLU B 1 92 ? 6.074 -3.779 5.27 1 98.75 92 GLU B CA 1
ATOM 1495 C C . GLU B 1 92 ? 5.16 -2.564 5.133 1 98.75 92 GLU B C 1
ATOM 1497 O O . GLU B 1 92 ? 5.262 -1.614 5.91 1 98.75 92 GLU B O 1
ATOM 1502 N N . ILE B 1 93 ? 4.262 -2.607 4.188 1 98.75 93 ILE B N 1
ATOM 1503 C CA . ILE B 1 93 ? 3.311 -1.516 4.02 1 98.75 93 ILE B CA 1
ATOM 1504 C C . ILE B 1 93 ? 2.482 -1.35 5.293 1 98.75 93 ILE B C 1
ATOM 1506 O O . ILE B 1 93 ? 2.293 -0.23 5.773 1 98.75 93 ILE B O 1
ATOM 1510 N N . SER B 1 94 ? 2.037 -2.451 5.785 1 98.56 94 SER B N 1
ATOM 1511 C CA . SER B 1 94 ? 1.203 -2.412 6.98 1 98.56 94 SER B CA 1
ATOM 1512 C C . SER B 1 94 ? 1.944 -1.778 8.156 1 98.56 94 SER B C 1
ATOM 1514 O O . SER B 1 94 ? 1.364 -1.002 8.914 1 98.56 94 SER B O 1
ATOM 1516 N N . SER B 1 95 ? 3.176 -2.131 8.328 1 98.5 95 SER B N 1
ATOM 1517 C CA . SER B 1 95 ? 3.99 -1.558 9.391 1 98.5 95 SER B CA 1
ATOM 1518 C C . SER B 1 95 ? 4.148 -0.051 9.219 1 98.5 95 SER B C 1
ATOM 1520 O O . SER B 1 95 ? 4.027 0.706 10.18 1 98.5 95 SER B O 1
ATOM 1522 N N . VAL B 1 96 ? 4.41 0.385 8.031 1 98.5 96 VAL B N 1
ATOM 1523 C CA . VAL B 1 96 ? 4.566 1.81 7.754 1 98.5 96 VAL B CA 1
ATOM 1524 C C . VAL B 1 96 ? 3.248 2.535 8.008 1 98.5 96 VAL B C 1
ATOM 1526 O O . VAL B 1 96 ? 3.236 3.643 8.547 1 98.5 96 VAL B O 1
ATOM 1529 N N . LEU B 1 97 ? 2.166 1.887 7.633 1 98.56 97 LEU B N 1
ATOM 1530 C CA . LEU B 1 97 ? 0.854 2.496 7.82 1 98.56 97 LEU B CA 1
ATOM 1531 C C . LEU B 1 97 ? 0.552 2.695 9.305 1 98.56 97 LEU B C 1
ATOM 1533 O O . LEU B 1 97 ? -0.118 3.658 9.68 1 98.56 97 LEU B O 1
ATOM 1537 N N . GLN B 1 98 ? 1.016 1.795 10.102 1 97.62 98 GLN B N 1
ATOM 1538 C CA . GLN B 1 98 ? 0.843 1.965 11.547 1 97.62 98 GLN B CA 1
ATOM 1539 C C . GLN B 1 98 ? 1.576 3.207 12.039 1 97.62 98 GLN B C 1
ATOM 1541 O O . GLN B 1 98 ? 1.037 3.971 12.844 1 97.62 98 GLN B O 1
ATOM 1546 N N . SER B 1 99 ? 2.721 3.365 11.547 1 96.94 99 SER B N 1
ATOM 1547 C CA . SER B 1 99 ? 3.494 4.555 11.891 1 96.94 99 SER B CA 1
ATOM 1548 C C . SER B 1 99 ? 2.816 5.82 11.383 1 96.94 99 SER B C 1
ATOM 1550 O O . SER B 1 99 ? 2.721 6.816 12.102 1 96.94 99 SER B O 1
ATOM 1552 N N . LEU B 1 100 ? 2.307 5.793 10.195 1 97 100 LEU B N 1
ATOM 1553 C CA . LEU B 1 100 ? 1.6 6.922 9.602 1 97 100 LEU B CA 1
ATOM 1554 C C . LEU B 1 100 ? 0.378 7.297 10.438 1 97 100 LEU B C 1
ATOM 1556 O O . LEU B 1 100 ? 0.124 8.477 10.68 1 97 100 LEU B O 1
ATOM 1560 N N . THR B 1 101 ? -0.319 6.266 10.781 1 96.62 101 THR B N 1
ATOM 1561 C CA . THR B 1 101 ? -1.527 6.48 11.57 1 96.62 101 THR B CA 1
ATOM 1562 C C . THR B 1 101 ? -1.194 7.16 12.898 1 96.62 101 THR B C 1
ATOM 1564 O O . THR B 1 101 ? -1.847 8.133 13.289 1 96.62 101 THR B O 1
ATOM 1567 N N . LYS B 1 102 ? -0.186 6.742 13.578 1 96.56 102 LYS B N 1
ATOM 1568 C CA . LYS B 1 102 ? 0.234 7.336 14.844 1 96.56 102 LYS B CA 1
ATOM 1569 C C . LYS B 1 102 ? 0.688 8.781 14.648 1 96.56 102 LYS B C 1
ATOM 1571 O O . LYS B 1 102 ? 0.354 9.648 15.453 1 96.56 102 LYS B O 1
ATOM 1576 N N . ARG B 1 103 ? 1.396 9 13.609 1 94.38 103 ARG B N 1
ATOM 1577 C CA . ARG B 1 103 ? 1.894 10.344 13.32 1 94.38 103 ARG B CA 1
ATOM 1578 C C . ARG B 1 103 ? 0.745 11.297 13.023 1 94.38 103 ARG B C 1
ATOM 1580 O O . ARG B 1 103 ? 0.739 12.438 13.492 1 94.38 103 ARG B O 1
ATOM 1587 N N . THR B 1 104 ? -0.188 10.836 12.25 1 95.81 104 THR B N 1
ATOM 1588 C CA . THR B 1 104 ? -1.33 11.672 11.898 1 95.81 104 THR B CA 1
ATOM 1589 C C . THR B 1 104 ? -2.172 11.977 13.133 1 95.81 104 THR B C 1
ATOM 1591 O O . THR B 1 104 ? -2.691 13.086 13.281 1 95.81 104 THR B O 1
ATOM 1594 N N . GLN B 1 105 ? -2.293 11.023 14.023 1 95.19 105 GLN B N 1
ATOM 1595 C CA . GLN B 1 105 ? -3 11.25 15.281 1 95.19 105 GLN B CA 1
ATOM 1596 C C . GLN B 1 105 ? -2.291 12.297 16.125 1 95.19 105 GLN B C 1
ATOM 1598 O O . GLN B 1 105 ? -2.934 13.195 16.688 1 95.19 105 GLN B O 1
ATOM 1603 N N . HIS B 1 106 ? -1.025 12.188 16.219 1 94.75 106 HIS B N 1
ATOM 1604 C CA . HIS B 1 106 ? -0.23 13.164 16.953 1 94.75 106 HIS B CA 1
ATOM 1605 C C . HIS B 1 106 ? -0.382 14.562 16.359 1 94.75 106 HIS B C 1
ATOM 1607 O O . HIS B 1 106 ? -0.55 15.539 17.078 1 94.75 106 HIS B O 1
ATOM 1613 N N . LEU B 1 107 ? -0.353 14.602 15.078 1 95.19 107 LEU B N 1
ATOM 1614 C CA . LEU B 1 107 ? -0.535 15.875 14.383 1 95.19 107 LEU B CA 1
ATOM 1615 C C . LEU B 1 107 ? -1.889 16.484 14.719 1 95.19 107 LEU B C 1
ATOM 1617 O O . LEU B 1 107 ? -1.987 17.703 14.945 1 95.19 107 LEU B O 1
ATOM 1621 N N . GLY B 1 108 ? -2.896 15.656 14.734 1 94.31 108 GLY B N 1
ATOM 1622 C CA . GLY B 1 108 ? -4.215 16.141 15.109 1 94.31 108 GLY B CA 1
ATOM 1623 C C . GLY B 1 108 ? -4.254 16.766 16.484 1 94.31 108 GLY B C 1
ATOM 1624 O O . GLY B 1 108 ? -4.891 17.812 16.688 1 94.31 108 GLY B O 1
ATOM 1625 N N . GLN B 1 109 ? -3.578 16.219 17.406 1 93.94 109 GLN B N 1
ATOM 1626 C CA . GLN B 1 109 ? -3.518 16.75 18.766 1 93.94 109 GLN B CA 1
ATOM 1627 C C . GLN B 1 109 ? -2.785 18.078 18.812 1 93.94 109 GLN B C 1
ATOM 1629 O O . GLN B 1 109 ? -3.211 19 19.516 1 93.94 109 GLN B O 1
ATOM 1634 N N . LEU B 1 110 ? -1.745 18.156 18.094 1 91.5 110 LEU B N 1
ATOM 1635 C CA . LEU B 1 110 ? -0.973 19.391 18.047 1 91.5 110 LEU B CA 1
ATOM 1636 C C . LEU B 1 110 ? -1.808 20.531 17.469 1 91.5 110 LEU B C 1
ATOM 1638 O O . LEU B 1 110 ? -1.767 21.656 17.969 1 91.5 110 LEU B O 1
ATOM 1642 N N . VAL B 1 111 ? -2.506 20.219 16.438 1 92.81 111 VAL B N 1
ATOM 1643 C CA . VAL B 1 111 ? -3.312 21.234 15.773 1 92.81 111 VAL B CA 1
ATOM 1644 C C . VAL B 1 111 ? -4.445 21.672 16.688 1 92.81 111 VAL B C 1
ATOM 1646 O O . VAL B 1 111 ? -4.742 22.875 16.797 1 92.81 111 VAL B O 1
ATOM 1649 N N . GLU B 1 112 ? -5.016 20.781 17.359 1 91.44 112 GLU B N 1
ATOM 1650 C CA . GLU B 1 112 ? -6.074 21.109 18.312 1 91.44 112 GLU B CA 1
ATOM 1651 C C . GLU B 1 112 ? -5.551 22.016 19.422 1 91.44 112 GLU B C 1
ATOM 1653 O O . GLU B 1 112 ? -6.219 22.969 19.812 1 91.44 112 GLU B O 1
ATOM 1658 N N . ARG B 1 113 ? -4.438 21.734 19.875 1 86.56 113 ARG B N 1
ATOM 1659 C CA . ARG B 1 113 ? -3.811 22.578 20.891 1 86.56 113 ARG B CA 1
ATOM 1660 C C . ARG B 1 113 ? -3.557 23.984 20.344 1 86.56 113 ARG B C 1
ATOM 1662 O O . ARG B 1 113 ? -3.766 24.969 21.047 1 86.56 113 ARG B O 1
ATOM 1669 N N . ALA B 1 114 ? -3.09 24 19.125 1 85 114 ALA B N 1
ATOM 1670 C CA . ALA B 1 114 ? -2.807 25.281 18.484 1 85 114 ALA B CA 1
ATOM 1671 C C . ALA B 1 114 ? -4.082 26.094 18.312 1 85 114 ALA B C 1
ATOM 1673 O O . ALA B 1 114 ? -4.066 27.328 18.484 1 85 114 ALA B O 1
ATOM 1674 N N . ILE B 1 115 ? -5.141 25.453 18.031 1 85.25 115 ILE B N 1
ATOM 1675 C CA . ILE B 1 115 ? -6.418 26.141 17.844 1 85.25 115 ILE B CA 1
ATOM 1676 C C . ILE B 1 115 ? -6.91 26.703 19.172 1 85.25 115 ILE B C 1
ATOM 1678 O O . ILE B 1 115 ? -7.395 27.828 19.219 1 85.25 115 ILE B O 1
ATOM 1682 N N . THR B 1 116 ? -6.734 25.984 20.188 1 83.56 116 THR B N 1
ATOM 1683 C CA . THR B 1 116 ? -7.211 26.406 21.5 1 83.56 116 THR B CA 1
ATOM 1684 C C . THR B 1 116 ? -6.379 27.578 22.016 1 83.56 116 THR B C 1
ATOM 1686 O O . THR B 1 116 ? -6.887 28.438 22.75 1 83.56 116 THR B O 1
ATOM 1689 N N . THR B 1 117 ? -5.164 27.656 21.516 1 76.12 117 THR B N 1
ATOM 1690 C CA . THR B 1 117 ? -4.27 28.703 21.984 1 76.12 117 THR B CA 1
ATOM 1691 C C . THR B 1 117 ? -4.43 29.969 21.141 1 76.12 117 THR B C 1
ATOM 1693 O O . THR B 1 117 ? -4.16 31.078 21.609 1 76.12 117 THR B O 1
ATOM 1696 N N . ALA B 1 118 ? -4.738 29.766 19.891 1 74.88 118 ALA B N 1
ATOM 1697 C CA . ALA B 1 118 ? -4.855 30.906 18.984 1 74.88 118 ALA B CA 1
ATOM 1698 C C . ALA B 1 118 ? -6.113 31.719 19.297 1 74.88 118 ALA B C 1
ATOM 1700 O O . ALA B 1 118 ? -7.09 31.188 19.828 1 74.88 118 ALA B O 1
#

Secondary structure (DSSP, 8-state):
------------HHHHHHHHHHHHHHHHHHHHHHHHHHHHHHHHHHHHHHHHHHHHHHHHHHHHTGGGGHHHHHHHHHHHHHHHHHHHHHHHHHHHHHHHHHHHHHHHHHHHHHHHH-/------------HHHHHHHHHHHHHHHHHHHHHHHHHHHHHHHHHHHHHHHHHHHHHHHHHHHHTGGGGHHHHHHHHHHHHHHHHHHHHHHHHHHHHHHHHHHHHHHHHHHHHHHHH-

Solvent-accessible surface area (backbone atoms only — not comparable to full-atom values): 12219 Å² total; per-residue (Å²): 133,83,77,70,80,71,70,73,85,60,64,45,73,61,56,48,48,52,45,47,51,51,48,52,53,51,49,55,53,48,52,53,52,52,50,49,42,51,54,45,39,51,51,44,33,53,50,19,54,50,44,28,52,51,18,52,52,41,32,53,52,15,60,74,50,46,82,83,12,51,71,48,30,53,51,21,50,50,44,28,52,52,20,51,50,40,34,51,45,33,49,51,40,52,54,51,48,53,54,48,52,53,50,52,53,52,48,50,52,48,48,51,52,41,53,72,55,95,135,83,78,71,78,72,68,71,86,61,63,45,74,62,56,49,48,51,45,48,51,50,48,54,55,52,50,53,52,47,52,54,52,53,50,51,43,52,53,46,39,53,51,42,34,53,49,20,53,52,44,28,52,52,19,52,53,41,32,55,53,15,59,73,50,46,83,83,13,51,72,49,31,54,52,19,50,49,45,28,52,52,19,51,49,40,34,53,46,33,51,50,41,51,55,52,47,52,53,48,52,53,50,53,53,53,48,51,52,48,49,51,52,42,53,73,55,93

Sequence (236 aa):
MKYGTGTPTGVSTSDLASALQEISRELEGLRAEIEKVGTVAQQIDAIAKQTNLLALNATIEAARAGEAGKGFAVVAGEVKNLSGQTAAATAEISSVLQSLTKRTQHLGQLVERAITTAMKYGTGTPTGVSTSDLASALQEISRELEGLRAEIEKVGTVAQQIDAIAKQTNLLALNATIEAARAGEAGKGFAVVAGEVKNLSGQTAAATAEISSVLQSLTKRTQHLGQLVERAITTA